Protein AF-A0A0S4V2H2-F1 (afdb_monomer)

Solvent-accessible surface area (backbone atoms only — not comparable to full-atom values): 10156 Å² total; per-residue (Å²): 127,68,64,64,58,54,50,49,52,51,50,52,51,48,52,56,52,61,74,62,71,53,55,73,67,58,49,50,53,50,52,52,52,56,45,54,56,50,49,55,52,52,53,53,51,37,24,62,40,24,69,43,86,72,55,70,68,58,54,51,51,52,51,49,54,51,47,53,35,53,77,68,68,40,61,62,66,52,51,53,53,59,70,44,43,65,61,50,50,53,51,20,38,54,46,16,55,50,51,51,52,51,52,50,50,52,52,54,50,52,54,51,49,55,50,50,49,54,44,49,52,50,46,45,52,56,39,66,72,62,66,25,70,36,59,65,56,28,20,61,73,44,30,69,63,46,32,52,50,36,25,73,71,67,74,43,85,54,55,69,82,55,33,32,58,52,43,32,50,46,35,60,76,71,63,67,76,58,37,79,72,80,78,86,125

Radius of gyration: 33.38 Å; Cα contacts (8 Å, |Δi|>4): 129; chains: 1; bounding box: 83×27×84 Å

Foldseek 3Di:
DVPVVVVVVVVVVVVVVVVVVDDPVRVLVVVLVVLLVVLVVLVVLLCVLLVHDDDPVNSVVVNVVVSVCSVVVNCVVVVVVVVCSVVSSVVSNVNNVVVVVVVVVVVVVVLLVVLVVVLLVVLLVQLVVPQAQDLLRSQLVCQVVSQVSCCVSVVDGDDSVRSSVVNSVSCVVVVPDHHHDPPDD

Organism: Ralstonia solanacearum (NCBI:txid305)

Secondary structure (DSSP, 8-state):
--HHHHHHHHHHHHHHHHHTT--HHHHHHHHHHHHHHHHHHHHHHHHHHHTSPPPHHHHHHHHHHHHHHHHTT-HHHHHHHHHTHHHHHHHHHHHHHHHHHHHHHHHHHHHHHHHHHHHHHHHHHHHHHTT-SSHHHHHHHHHHHHHHHHHHHHSS---HHHHHHHHHHHHHHTTPPPPPPPP--

pLDDT: mean 75.87, std 13.16, range [43.16, 95.0]

Mean predicted aligned error: 14.77 Å

Structure (mmCIF, N/CA/C/O backbone):
data_AF-A0A0S4V2H2-F1
#
_entry.id   AF-A0A0S4V2H2-F1
#
loop_
_atom_site.group_PDB
_atom_site.id
_atom_site.type_symbol
_atom_site.label_atom_id
_atom_site.label_alt_id
_atom_site.label_comp_id
_atom_site.label_asym_id
_atom_site.label_entity_id
_atom_site.label_seq_id
_atom_site.pdbx_PDB_ins_code
_atom_site.Cartn_x
_atom_site.Cartn_y
_atom_site.Cartn_z
_atom_site.occupancy
_atom_site.B_iso_or_equiv
_atom_site.auth_seq_id
_atom_site.auth_comp_id
_atom_site.auth_asym_id
_atom_site.auth_atom_id
_atom_site.pdbx_PDB_model_num
ATOM 1 N N . MET A 1 1 ? 32.869 17.693 -20.245 1.00 43.16 1 MET A N 1
ATOM 2 C CA . MET A 1 1 ? 33.863 16.646 -19.929 1.00 43.16 1 MET A CA 1
ATOM 3 C C . MET A 1 1 ? 33.350 15.223 -20.179 1.00 43.16 1 MET A C 1
ATOM 5 O O . MET A 1 1 ? 34.172 14.330 -20.173 1.00 43.16 1 MET A O 1
ATOM 9 N N . GLU A 1 2 ? 32.053 14.993 -20.445 1.00 44.19 2 GLU A N 1
ATOM 10 C CA . GLU A 1 2 ? 31.512 13.648 -20.761 1.00 44.19 2 GLU A CA 1
ATOM 11 C C . GLU A 1 2 ? 31.641 13.240 -22.247 1.00 44.19 2 GLU A C 1
ATOM 13 O O . GLU A 1 2 ? 31.610 12.053 -22.555 1.00 44.19 2 GLU A O 1
ATOM 18 N N . SER A 1 3 ? 31.810 14.197 -23.173 1.00 50.16 3 SER A N 1
ATOM 19 C CA . SER A 1 3 ? 31.924 13.916 -24.621 1.00 50.16 3 SER A CA 1
ATOM 20 C C . SER A 1 3 ? 33.167 13.086 -24.960 1.00 50.16 3 SER A C 1
ATOM 22 O O . SER A 1 3 ? 33.069 12.108 -25.694 1.00 50.16 3 SER A O 1
ATOM 24 N N . ASP A 1 4 ? 34.315 13.419 -24.360 1.00 57.59 4 ASP A N 1
ATOM 25 C CA . ASP A 1 4 ? 35.607 12.807 -24.699 1.00 57.59 4 ASP A CA 1
ATOM 26 C C . ASP A 1 4 ? 35.697 11.325 -24.308 1.00 57.59 4 ASP A C 1
ATOM 28 O O . ASP A 1 4 ? 36.353 10.540 -24.991 1.00 57.59 4 ASP A O 1
ATOM 32 N N . GLU 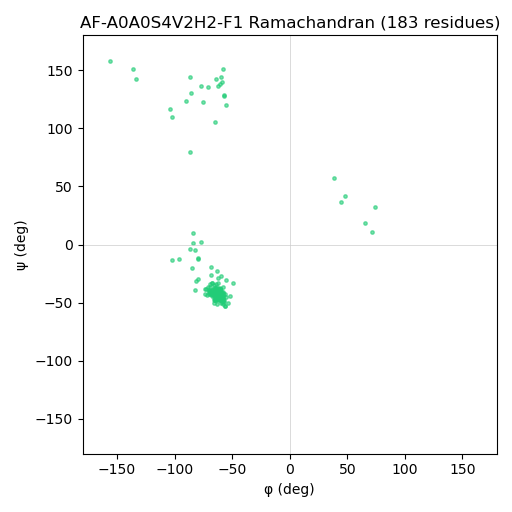A 1 5 ? 35.050 10.908 -23.217 1.00 53.22 5 GLU A N 1
ATOM 33 C CA . GLU A 1 5 ? 35.057 9.500 -22.794 1.00 53.22 5 GLU A CA 1
ATOM 34 C C . GLU A 1 5 ? 34.178 8.635 -23.696 1.00 53.22 5 GLU A C 1
ATOM 36 O O . GLU A 1 5 ? 34.546 7.512 -24.047 1.00 53.22 5 GLU A O 1
ATOM 41 N N . LEU A 1 6 ? 33.038 9.181 -24.116 1.00 48.41 6 LEU A N 1
ATOM 42 C CA . LEU A 1 6 ? 32.108 8.530 -25.030 1.00 48.41 6 LEU A CA 1
ATOM 43 C C . LEU A 1 6 ? 32.723 8.387 -26.427 1.00 48.41 6 LEU A C 1
ATOM 45 O O . LEU A 1 6 ? 32.593 7.334 -27.055 1.00 48.41 6 LEU A O 1
ATOM 49 N N . ASP A 1 7 ? 33.451 9.406 -26.879 1.00 55.69 7 ASP A N 1
ATOM 50 C CA . ASP A 1 7 ? 34.164 9.380 -28.153 1.00 55.69 7 ASP A CA 1
ATOM 51 C C . ASP A 1 7 ? 35.369 8.424 -28.118 1.00 55.69 7 ASP A C 1
ATOM 53 O O . ASP A 1 7 ? 35.524 7.611 -29.031 1.00 55.69 7 ASP A O 1
ATOM 57 N N . ARG A 1 8 ? 36.128 8.366 -27.013 1.00 61.34 8 ARG A N 1
ATOM 58 C CA . ARG A 1 8 ? 37.176 7.342 -26.816 1.00 61.34 8 ARG A CA 1
ATOM 59 C C . ARG A 1 8 ? 36.625 5.919 -26.803 1.00 61.34 8 ARG A C 1
ATOM 61 O O . ARG A 1 8 ? 37.241 5.009 -27.360 1.00 61.34 8 ARG A O 1
ATOM 68 N N . LEU A 1 9 ? 35.470 5.701 -26.173 1.00 53.16 9 LEU A N 1
ATOM 69 C CA . LEU A 1 9 ? 34.822 4.391 -26.154 1.00 53.16 9 LEU A CA 1
ATOM 70 C C . LEU A 1 9 ? 34.378 3.982 -27.568 1.00 53.16 9 LEU A C 1
ATOM 72 O O . LEU A 1 9 ? 34.586 2.836 -27.968 1.00 53.16 9 LEU A O 1
ATOM 76 N N . ARG A 1 10 ? 33.825 4.925 -28.345 1.00 56.50 10 ARG A N 1
ATOM 77 C CA . ARG A 1 10 ? 33.450 4.722 -29.756 1.00 56.50 10 ARG A CA 1
ATOM 78 C C . ARG A 1 10 ? 34.654 4.363 -30.623 1.00 56.50 10 ARG A C 1
ATOM 80 O O . ARG A 1 10 ? 34.564 3.428 -31.417 1.00 56.50 10 ARG A O 1
ATOM 87 N N . GLU A 1 11 ? 35.768 5.073 -30.470 1.00 62.47 11 GLU A N 1
ATOM 88 C CA . GLU A 1 11 ? 37.008 4.811 -31.210 1.00 62.47 11 GLU A CA 1
ATOM 89 C C . GLU A 1 11 ? 37.627 3.460 -30.843 1.00 62.47 11 GLU A C 1
ATOM 91 O O . GLU A 1 11 ? 38.016 2.695 -31.726 1.00 62.47 11 GLU A O 1
ATOM 96 N N . SER A 1 12 ? 37.650 3.117 -29.553 1.00 57.50 12 SER A N 1
ATOM 97 C CA . SER A 1 12 ? 38.120 1.815 -29.069 1.00 57.50 12 SER A CA 1
ATOM 98 C C . SER A 1 12 ? 37.262 0.667 -29.608 1.00 57.50 12 SER A C 1
ATOM 100 O O . SER A 1 12 ? 37.786 -0.345 -30.084 1.00 57.50 12 SER A O 1
ATOM 102 N N . PHE A 1 13 ? 35.937 0.844 -29.612 1.00 57.03 13 PHE A N 1
ATOM 103 C CA . PHE A 1 13 ? 35.009 -0.141 -30.154 1.00 57.03 13 PHE A CA 1
ATOM 104 C C . PHE A 1 13 ? 35.205 -0.323 -31.664 1.00 57.03 13 PHE A C 1
ATOM 106 O O . PHE A 1 13 ? 35.351 -1.455 -32.116 1.00 57.03 13 PHE A O 1
ATOM 113 N N . ARG A 1 14 ? 35.322 0.770 -32.433 1.00 59.50 14 ARG A N 1
ATOM 114 C CA . ARG A 1 14 ? 35.673 0.719 -33.865 1.00 59.50 14 ARG A CA 1
ATOM 115 C C . ARG A 1 14 ? 37.000 0.003 -34.110 1.00 59.50 14 ARG A C 1
ATOM 117 O O . ARG A 1 14 ? 37.031 -0.946 -34.880 1.00 59.50 14 ARG A O 1
ATOM 124 N N . SER A 1 15 ? 38.059 0.364 -33.385 1.00 62.47 15 SER A N 1
ATOM 125 C CA . SER A 1 15 ? 39.377 -0.269 -33.529 1.00 62.47 15 SER A CA 1
ATOM 126 C C . SER A 1 15 ? 39.347 -1.774 -33.232 1.00 62.47 15 SER A C 1
ATOM 128 O O . SER A 1 15 ? 40.019 -2.562 -33.897 1.00 62.47 15 SER A O 1
ATOM 130 N N . MET A 1 16 ? 38.554 -2.201 -32.247 1.00 59.47 16 MET A N 1
ATOM 131 C CA . MET A 1 16 ? 38.352 -3.617 -31.935 1.00 59.47 16 MET A CA 1
ATOM 132 C C . MET A 1 16 ? 37.591 -4.358 -33.045 1.00 59.47 16 MET A C 1
ATOM 134 O O . MET A 1 16 ? 37.928 -5.507 -33.339 1.00 59.47 16 MET A O 1
ATOM 138 N N . LEU A 1 17 ? 36.582 -3.724 -33.647 1.00 55.84 17 LEU A N 1
ATOM 139 C CA . LEU A 1 17 ? 35.830 -4.279 -34.773 1.00 55.84 17 LEU A CA 1
ATOM 140 C C . LEU A 1 17 ? 36.706 -4.397 -36.030 1.00 55.84 17 LEU A C 1
ATOM 142 O O . LEU A 1 17 ? 36.723 -5.456 -36.658 1.00 55.84 17 LEU A O 1
ATOM 146 N N . ASP A 1 18 ? 37.505 -3.370 -36.323 1.00 59.47 18 ASP A N 1
ATOM 147 C CA . ASP A 1 18 ? 38.428 -3.335 -37.463 1.00 59.47 18 ASP A CA 1
ATOM 148 C C . ASP A 1 18 ? 39.519 -4.415 -37.348 1.00 59.47 18 ASP A C 1
ATOM 150 O O . ASP A 1 18 ? 39.818 -5.115 -38.316 1.00 59.47 18 ASP A O 1
ATOM 154 N N . LYS A 1 19 ? 40.068 -4.637 -36.141 1.00 61.53 19 LYS A N 1
ATOM 155 C CA . LYS A 1 19 ? 41.086 -5.678 -35.881 1.00 61.53 19 LYS A CA 1
ATOM 156 C C . LYS A 1 19 ? 40.596 -7.106 -36.115 1.00 61.53 19 LYS A C 1
ATOM 158 O O . LYS A 1 19 ? 41.420 -7.996 -36.309 1.00 61.53 19 LYS A O 1
ATOM 163 N N . ARG A 1 20 ? 39.285 -7.351 -36.056 1.00 58.91 20 ARG A N 1
ATOM 164 C CA . ARG A 1 20 ? 38.711 -8.691 -36.250 1.00 58.91 20 ARG A CA 1
ATOM 165 C C . ARG A 1 20 ? 38.435 -9.023 -37.718 1.00 58.91 20 ARG A C 1
ATOM 167 O O . ARG A 1 20 ? 38.035 -10.154 -37.975 1.00 58.91 20 ARG A O 1
ATOM 174 N N . ALA A 1 21 ? 38.656 -8.082 -38.649 1.00 58.59 21 ALA A N 1
ATOM 175 C CA . ALA A 1 21 ? 38.417 -8.245 -40.089 1.00 58.59 21 ALA A CA 1
ATOM 176 C C . ALA A 1 21 ? 37.071 -8.932 -40.393 1.00 58.59 21 ALA A C 1
ATOM 178 O O . ALA A 1 21 ? 36.963 -9.775 -41.284 1.00 58.59 21 ALA A O 1
ATOM 179 N N . LEU A 1 22 ? 36.048 -8.616 -39.591 1.00 57.69 22 LEU A N 1
ATOM 180 C CA . LEU A 1 22 ? 34.737 -9.222 -39.746 1.00 57.69 22 LEU A CA 1
ATOM 181 C C . LEU A 1 22 ? 34.105 -8.674 -41.029 1.00 57.69 22 LEU A C 1
ATOM 183 O O . LEU A 1 22 ? 34.151 -7.460 -41.257 1.00 57.69 22 LEU A O 1
ATOM 187 N N . PRO A 1 23 ? 33.495 -9.532 -41.865 1.00 63.16 23 PRO A N 1
ATOM 188 C CA . PRO A 1 23 ? 32.713 -9.047 -42.987 1.00 63.16 23 PRO A CA 1
ATOM 189 C C . PRO A 1 23 ? 31.595 -8.129 -42.457 1.00 63.16 23 PRO A C 1
ATOM 191 O O . PRO A 1 23 ? 31.127 -8.336 -41.333 1.00 63.16 23 PRO A O 1
ATOM 194 N N . PRO A 1 24 ? 31.135 -7.138 -43.239 1.00 63.62 24 PRO A N 1
ATOM 195 C CA . PRO A 1 24 ? 30.133 -6.163 -42.799 1.00 63.62 24 PRO A CA 1
ATOM 196 C C . PRO A 1 24 ? 28.885 -6.780 -42.149 1.00 63.62 24 PRO A C 1
ATOM 198 O O . PRO A 1 24 ? 28.351 -6.214 -41.201 1.00 63.62 24 PRO A O 1
ATOM 201 N N . GLU A 1 25 ? 28.461 -7.962 -42.599 1.00 63.75 25 GLU A N 1
ATOM 202 C CA . GLU A 1 25 ? 27.344 -8.701 -41.997 1.00 63.75 25 GLU A CA 1
ATOM 203 C C . GLU A 1 25 ? 27.671 -9.245 -40.593 1.00 63.75 25 GLU A C 1
ATOM 205 O O . GLU A 1 25 ? 26.876 -9.096 -39.671 1.00 63.75 25 GLU A O 1
ATOM 210 N N . GLY A 1 26 ? 28.889 -9.748 -40.363 1.00 61.38 26 GLY A N 1
ATOM 211 C CA . GLY A 1 26 ? 29.329 -10.198 -39.035 1.00 61.38 26 GLY A CA 1
ATOM 212 C C . GLY A 1 26 ? 29.498 -9.056 -38.023 1.00 61.38 26 GLY A C 1
ATOM 213 O O . GLY A 1 26 ? 29.363 -9.266 -36.817 1.00 61.38 26 GLY A O 1
ATOM 214 N N . LEU A 1 27 ? 29.762 -7.833 -38.497 1.00 61.97 27 LEU A N 1
ATOM 215 C CA . LEU A 1 27 ? 29.782 -6.631 -37.656 1.00 61.97 27 LEU A CA 1
ATOM 216 C C . LEU A 1 27 ? 28.374 -6.196 -37.233 1.00 61.97 27 LEU A C 1
ATOM 218 O O . LEU A 1 27 ? 28.192 -5.786 -36.084 1.00 61.97 27 LEU A O 1
ATOM 222 N N . LYS A 1 28 ? 27.384 -6.310 -38.128 1.00 62.41 28 LYS A N 1
ATOM 223 C CA . LYS A 1 28 ? 25.975 -6.024 -37.817 1.00 62.41 28 LYS A CA 1
ATOM 224 C C . LYS A 1 28 ? 25.429 -7.000 -36.776 1.00 62.41 28 LYS A C 1
ATOM 226 O O . LYS A 1 28 ? 24.891 -6.550 -35.766 1.00 62.41 28 LYS A O 1
ATOM 231 N N . ASP A 1 29 ? 25.661 -8.299 -36.959 1.00 63.12 29 ASP A N 1
ATOM 232 C CA . ASP A 1 29 ? 25.202 -9.339 -36.028 1.00 63.12 29 ASP A CA 1
ATOM 233 C C . ASP A 1 29 ? 25.808 -9.179 -34.628 1.00 63.12 29 ASP A C 1
ATOM 235 O O . ASP A 1 29 ? 25.116 -9.284 -33.607 1.00 63.12 29 ASP A O 1
ATOM 239 N N . LEU A 1 30 ? 27.108 -8.872 -34.554 1.00 65.19 30 LEU A N 1
ATOM 240 C CA . LEU A 1 30 ? 27.791 -8.638 -33.284 1.00 65.19 30 LEU A CA 1
ATOM 241 C C . LEU A 1 30 ? 27.255 -7.384 -32.577 1.00 65.19 30 LEU A C 1
ATOM 243 O O . LEU A 1 30 ? 27.021 -7.413 -31.365 1.00 65.19 30 LEU A O 1
ATOM 247 N N . ALA A 1 31 ? 27.037 -6.295 -33.320 1.00 64.50 31 ALA A N 1
ATOM 248 C CA . ALA A 1 31 ? 26.470 -5.063 -32.781 1.00 64.50 31 ALA A CA 1
ATOM 249 C C . ALA A 1 31 ? 25.034 -5.273 -32.271 1.00 64.50 31 ALA A C 1
ATOM 251 O O . ALA A 1 31 ? 24.714 -4.834 -31.165 1.00 64.50 31 ALA A O 1
ATOM 252 N N . ALA A 1 32 ? 24.198 -6.003 -33.016 1.00 64.94 32 ALA A N 1
ATOM 253 C CA . ALA A 1 32 ? 22.836 -6.346 -32.611 1.00 64.94 32 ALA A CA 1
ATOM 254 C C . ALA A 1 32 ? 22.802 -7.235 -31.357 1.00 64.94 32 ALA A C 1
ATOM 256 O O . ALA A 1 32 ? 22.026 -6.988 -30.431 1.00 64.94 32 ALA A O 1
ATOM 257 N N . THR A 1 33 ? 23.697 -8.220 -31.268 1.00 66.25 33 THR A N 1
ATOM 258 C CA . THR A 1 33 ? 23.783 -9.127 -30.111 1.00 66.25 33 THR A CA 1
ATOM 259 C C . THR A 1 33 ? 24.214 -8.397 -28.836 1.00 66.25 33 THR A C 1
ATOM 261 O O . THR A 1 33 ? 23.587 -8.538 -27.780 1.00 66.25 33 THR A O 1
ATOM 264 N N . LEU A 1 34 ? 25.265 -7.574 -28.917 1.00 66.12 34 LEU A N 1
ATOM 265 C CA . LEU A 1 34 ? 25.716 -6.755 -27.787 1.00 66.12 34 LEU A CA 1
ATOM 266 C C . LEU A 1 34 ? 24.627 -5.771 -27.354 1.00 66.12 34 LEU A C 1
ATOM 268 O O . LEU A 1 34 ? 24.403 -5.577 -26.160 1.00 66.12 34 LEU A O 1
ATOM 272 N N . PHE A 1 35 ? 23.894 -5.215 -28.317 1.00 67.62 35 PHE A N 1
ATOM 273 C CA . PHE A 1 35 ? 22.791 -4.311 -28.053 1.00 67.62 35 PHE A CA 1
ATOM 274 C C . PHE A 1 35 ? 21.646 -4.973 -27.278 1.00 67.62 35 PHE A C 1
ATOM 276 O O . PHE A 1 35 ? 21.229 -4.450 -26.244 1.00 67.62 35 PHE A O 1
ATOM 283 N N . LEU A 1 36 ? 21.162 -6.132 -27.731 1.00 67.00 36 LEU A N 1
ATOM 284 C CA . LEU A 1 36 ? 20.097 -6.875 -27.048 1.00 67.00 36 LEU A CA 1
ATOM 285 C C . LEU A 1 36 ? 20.492 -7.229 -25.606 1.00 67.00 36 LEU A C 1
ATOM 287 O O . LEU A 1 36 ? 19.678 -7.139 -24.684 1.00 67.00 36 LEU A O 1
ATOM 291 N N . THR A 1 37 ? 21.769 -7.548 -25.397 1.00 66.56 37 THR A N 1
ATOM 292 C CA . THR A 1 37 ? 22.324 -7.847 -24.071 1.00 66.56 37 THR A CA 1
ATOM 293 C C . THR A 1 37 ? 22.354 -6.602 -23.169 1.00 66.56 37 THR A C 1
ATOM 295 O O . THR A 1 37 ? 21.947 -6.653 -22.001 1.00 66.56 37 THR A O 1
ATOM 298 N N . CYS A 1 38 ? 22.760 -5.448 -23.708 1.00 69.56 38 CYS A N 1
ATOM 299 C CA . CYS A 1 38 ? 22.713 -4.168 -22.996 1.00 69.56 38 CYS A CA 1
ATOM 300 C C . CYS A 1 38 ? 21.270 -3.729 -22.698 1.00 69.56 38 CYS A C 1
ATOM 302 O O . CYS A 1 38 ? 20.994 -3.250 -21.598 1.00 69.56 38 CYS A O 1
ATOM 304 N N . TYR A 1 39 ? 20.335 -3.941 -23.629 1.00 71.50 39 TYR A N 1
ATOM 305 C CA . TYR A 1 39 ? 18.917 -3.625 -23.457 1.00 71.50 39 TYR A CA 1
ATOM 306 C C . TYR A 1 39 ? 18.297 -4.395 -22.287 1.00 71.50 39 TYR A C 1
ATOM 308 O O . TYR A 1 39 ? 17.658 -3.790 -21.425 1.00 71.50 39 TYR A O 1
ATOM 316 N N . ALA A 1 40 ? 18.529 -5.709 -22.214 1.00 69.44 40 ALA A N 1
ATOM 317 C CA . ALA A 1 40 ? 18.038 -6.536 -21.114 1.00 69.44 40 ALA A CA 1
ATOM 318 C C . ALA A 1 40 ? 18.547 -6.031 -19.751 1.00 69.44 40 ALA A C 1
ATOM 320 O O . ALA A 1 40 ? 17.785 -5.936 -18.786 1.00 69.44 40 ALA A O 1
ATOM 321 N N . THR A 1 41 ? 19.820 -5.629 -19.695 1.00 72.69 41 THR A N 1
ATOM 322 C CA . THR A 1 41 ? 20.435 -5.050 -18.492 1.00 72.69 41 THR A CA 1
ATOM 323 C C . THR A 1 41 ? 19.790 -3.714 -18.112 1.00 72.69 41 THR A C 1
ATOM 325 O O . THR A 1 41 ? 19.384 -3.524 -16.965 1.00 72.69 41 THR A O 1
ATOM 328 N N . ILE A 1 42 ? 19.622 -2.806 -19.078 1.00 76.75 42 ILE A N 1
ATOM 329 C CA . ILE A 1 42 ? 18.974 -1.500 -18.882 1.00 76.75 42 ILE A CA 1
ATOM 330 C C . ILE A 1 42 ? 17.546 -1.674 -18.363 1.00 76.75 42 ILE A C 1
ATOM 332 O O . ILE A 1 42 ? 17.150 -1.019 -17.399 1.00 76.75 42 ILE A O 1
ATOM 336 N N . ALA A 1 43 ? 16.780 -2.582 -18.964 1.00 72.56 43 ALA A N 1
ATOM 337 C CA . ALA A 1 43 ? 15.408 -2.829 -18.561 1.00 72.56 43 ALA A CA 1
ATOM 338 C C . ALA A 1 43 ? 15.320 -3.379 -17.129 1.00 72.56 43 ALA A C 1
ATOM 340 O O . ALA A 1 43 ? 14.467 -2.949 -16.352 1.00 72.56 43 ALA A O 1
ATOM 341 N N . LYS A 1 44 ? 16.255 -4.249 -16.725 1.00 74.12 44 LYS A N 1
ATOM 342 C CA . LYS A 1 44 ? 16.346 -4.732 -15.340 1.00 74.12 44 LYS A CA 1
ATOM 343 C C . LYS A 1 44 ? 16.662 -3.610 -14.345 1.00 74.12 44 LYS A C 1
ATOM 345 O O . LYS A 1 44 ? 16.125 -3.584 -13.231 1.00 74.12 44 LYS A O 1
ATOM 350 N N . CYS A 1 45 ? 17.507 -2.658 -14.737 1.00 70.38 45 CYS A N 1
ATOM 351 C CA . CYS A 1 45 ? 17.753 -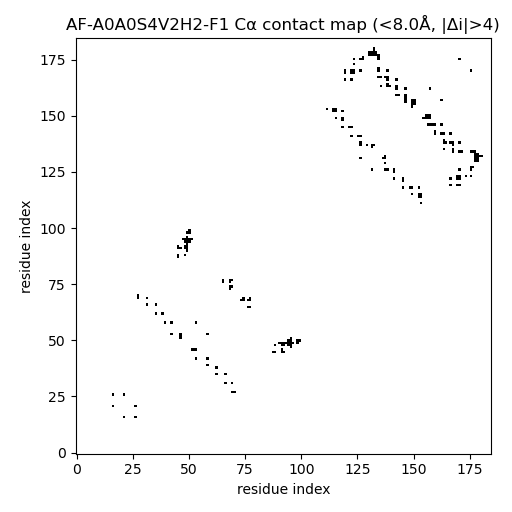1.458 -13.944 1.00 70.38 45 CYS A CA 1
ATOM 352 C C . CYS A 1 45 ? 16.479 -0.609 -13.812 1.00 70.38 45 CYS A C 1
ATOM 354 O O . CYS A 1 45 ? 16.164 -0.165 -12.709 1.00 70.38 45 CYS A O 1
ATOM 356 N N . GLU A 1 46 ? 15.710 -0.427 -14.888 1.00 76.62 46 GLU A N 1
ATOM 357 C CA . GLU A 1 46 ? 14.435 0.302 -14.840 1.00 76.62 46 GLU A CA 1
ATOM 358 C C . GLU A 1 46 ? 13.397 -0.375 -13.939 1.00 76.62 46 GLU A C 1
ATOM 360 O O . GLU A 1 46 ? 12.760 0.320 -13.151 1.00 76.62 46 GLU A O 1
ATOM 365 N N . GLU A 1 47 ? 13.257 -1.704 -13.990 1.00 76.00 47 GLU A N 1
ATOM 366 C CA . GLU A 1 47 ? 12.395 -2.471 -13.072 1.00 76.00 47 GLU A CA 1
ATOM 367 C C . GLU A 1 47 ? 12.717 -2.174 -11.611 1.00 76.00 47 GLU A C 1
ATOM 369 O O . GLU A 1 47 ? 11.841 -1.852 -10.803 1.00 76.00 47 GLU A O 1
ATOM 374 N N . THR A 1 48 ? 14.007 -2.259 -11.291 1.00 72.19 48 THR A N 1
ATOM 375 C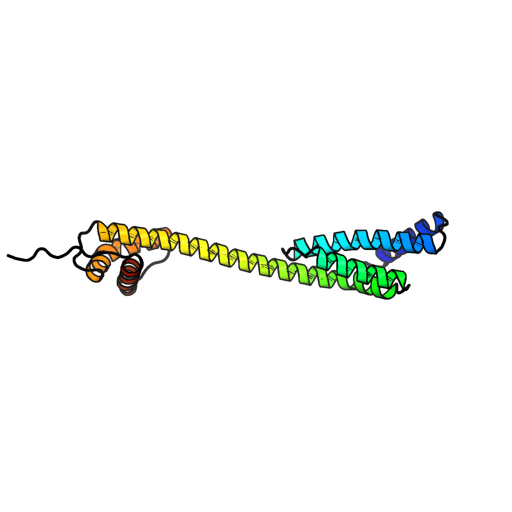 CA . THR A 1 48 ? 14.516 -2.074 -9.934 1.00 72.19 48 THR A CA 1
ATOM 376 C C . THR A 1 48 ? 14.267 -0.643 -9.464 1.00 72.19 48 THR A C 1
ATOM 378 O O . THR A 1 48 ? 13.767 -0.428 -8.362 1.00 72.19 48 THR A O 1
ATOM 381 N N . LEU A 1 49 ? 14.553 0.348 -10.315 1.00 70.19 49 LEU A N 1
ATOM 382 C CA . LEU A 1 49 ? 14.364 1.762 -9.991 1.00 70.19 49 LEU A CA 1
ATOM 383 C C . LEU A 1 49 ? 12.889 2.150 -9.883 1.00 70.19 49 LEU A C 1
ATOM 385 O O . LEU A 1 49 ? 12.547 2.963 -9.028 1.00 70.19 49 LEU A O 1
ATOM 389 N N . ALA A 1 50 ? 12.025 1.568 -10.715 1.00 74.06 50 ALA A N 1
ATOM 390 C CA . ALA A 1 50 ? 10.585 1.796 -10.687 1.00 74.06 50 ALA A CA 1
ATOM 391 C C . ALA A 1 50 ? 9.850 0.953 -9.640 1.00 74.06 50 ALA A C 1
ATOM 393 O O . ALA A 1 50 ? 8.648 1.147 -9.455 1.00 74.06 50 ALA A O 1
ATOM 394 N N . ASN A 1 51 ? 10.550 0.047 -8.947 1.00 78.69 51 ASN A N 1
ATOM 395 C CA . ASN A 1 51 ? 9.965 -0.914 -8.014 1.00 78.69 51 ASN A CA 1
ATOM 396 C C . ASN A 1 51 ? 8.747 -1.635 -8.631 1.00 78.69 51 ASN A C 1
ATOM 398 O O . ASN A 1 51 ? 7.701 -1.785 -7.994 1.00 78.69 51 ASN A O 1
ATOM 402 N N . ARG A 1 52 ? 8.872 -2.022 -9.909 1.00 75.31 52 ARG A N 1
ATOM 403 C CA . ARG A 1 52 ? 7.835 -2.705 -10.696 1.00 75.31 52 ARG A CA 1
ATOM 404 C C . ARG A 1 52 ? 8.455 -3.849 -11.489 1.00 75.31 52 ARG A C 1
ATOM 406 O O . ARG A 1 52 ? 9.609 -3.762 -11.891 1.00 75.31 52 ARG A O 1
ATOM 413 N N . GLN A 1 53 ? 7.672 -4.883 -11.764 1.00 74.56 53 GLN A N 1
ATOM 414 C CA . GLN A 1 53 ? 8.057 -5.902 -12.741 1.00 74.56 53 GLN A CA 1
ATOM 415 C C . GLN A 1 53 ? 7.649 -5.429 -14.138 1.00 74.56 53 GLN A C 1
ATOM 417 O O . GLN A 1 53 ? 6.511 -4.991 -14.327 1.00 74.56 53 GLN A O 1
ATOM 422 N N . ILE A 1 54 ? 8.568 -5.494 -15.099 1.00 70.25 54 ILE A N 1
ATOM 423 C CA . ILE A 1 54 ? 8.258 -5.331 -16.516 1.00 70.25 54 ILE A CA 1
ATOM 424 C C . ILE A 1 54 ? 7.942 -6.738 -17.046 1.00 70.25 54 ILE A C 1
ATOM 426 O O . ILE A 1 54 ? 8.747 -7.659 -16.891 1.00 70.25 54 ILE A O 1
ATOM 430 N N . PRO A 1 55 ? 6.764 -6.962 -17.646 1.00 73.50 55 PRO A N 1
ATOM 431 C CA . PRO A 1 55 ? 6.423 -8.267 -18.192 1.00 73.50 55 PRO A CA 1
ATOM 432 C C . PRO A 1 55 ? 7.432 -8.715 -19.256 1.00 73.50 55 PRO A C 1
ATOM 434 O O . PRO A 1 55 ? 7.815 -7.937 -20.129 1.00 73.50 55 PRO A O 1
ATOM 437 N N . ALA A 1 56 ? 7.790 -10.002 -19.255 1.00 68.19 56 ALA A N 1
ATOM 438 C CA . ALA A 1 56 ? 8.694 -10.575 -20.259 1.00 68.19 56 ALA A CA 1
ATOM 439 C C . ALA A 1 56 ? 8.202 -10.350 -21.704 1.00 68.19 56 ALA A C 1
ATOM 441 O O . ALA A 1 56 ? 9.009 -10.173 -22.613 1.00 68.19 56 ALA A O 1
ATOM 442 N N . ALA A 1 57 ? 6.881 -10.289 -21.906 1.00 69.81 57 ALA A N 1
ATOM 443 C CA . ALA A 1 57 ? 6.271 -9.967 -23.194 1.00 69.81 57 ALA A CA 1
ATOM 444 C C . ALA A 1 57 ? 6.577 -8.530 -23.662 1.00 69.81 57 ALA A C 1
ATOM 446 O O . ALA A 1 57 ? 6.837 -8.321 -24.843 1.00 69.81 57 ALA A O 1
ATOM 447 N N . GLU A 1 58 ? 6.596 -7.551 -22.750 1.00 70.38 58 GLU A N 1
ATOM 448 C CA . GLU A 1 58 ? 6.935 -6.154 -23.063 1.00 70.38 58 GLU A CA 1
ATOM 449 C C . GLU A 1 58 ? 8.419 -6.028 -23.442 1.00 70.38 58 GLU A C 1
ATOM 451 O O . GLU A 1 58 ? 8.754 -5.371 -24.429 1.00 70.38 58 GLU A O 1
ATOM 456 N N . LEU A 1 59 ? 9.300 -6.726 -22.714 1.00 66.06 59 LEU A N 1
ATOM 457 C CA . LEU A 1 59 ? 10.731 -6.797 -23.033 1.00 66.06 59 LEU A CA 1
ATOM 458 C C . LEU A 1 59 ? 10.982 -7.443 -24.396 1.00 66.06 59 LEU A C 1
ATOM 460 O O . LEU A 1 59 ? 11.774 -6.926 -25.181 1.00 66.06 59 LEU A O 1
ATOM 464 N N . GLY A 1 60 ? 10.299 -8.553 -24.684 1.00 65.94 60 GLY A N 1
ATOM 465 C CA . GLY A 1 60 ? 10.421 -9.261 -25.956 1.00 65.94 60 GLY A CA 1
ATOM 466 C C . GLY A 1 60 ? 9.973 -8.411 -27.144 1.00 65.94 60 GLY A C 1
ATOM 467 O O . GLY A 1 60 ? 10.654 -8.381 -28.165 1.00 65.94 60 GLY A O 1
ATOM 468 N N . LEU A 1 61 ? 8.873 -7.670 -26.997 1.00 74.56 61 LEU A N 1
ATOM 469 C CA . LEU A 1 61 ? 8.337 -6.817 -28.058 1.00 74.56 61 LEU A CA 1
ATOM 470 C C . LEU A 1 61 ? 9.285 -5.647 -28.362 1.00 74.56 61 LEU A C 1
ATOM 472 O O . LEU A 1 61 ? 9.634 -5.416 -29.516 1.00 74.56 61 LEU A O 1
ATOM 476 N N . ARG A 1 62 ? 9.804 -4.984 -27.323 1.00 69.44 62 ARG A N 1
ATOM 477 C CA . ARG A 1 62 ? 10.807 -3.915 -27.462 1.00 69.44 62 ARG A CA 1
ATOM 478 C C . ARG A 1 62 ? 12.120 -4.415 -28.063 1.00 69.44 62 ARG A C 1
ATOM 480 O O . ARG A 1 62 ? 12.694 -3.750 -28.921 1.00 69.44 62 ARG A O 1
ATOM 487 N N . ALA A 1 63 ? 12.594 -5.584 -27.633 1.00 70.00 63 ALA A N 1
ATOM 488 C CA . ALA A 1 63 ? 13.783 -6.217 -28.196 1.00 70.00 63 ALA A CA 1
ATOM 489 C C . ALA A 1 63 ? 13.602 -6.518 -29.694 1.00 70.00 63 ALA A C 1
ATOM 491 O O . ALA A 1 63 ? 14.508 -6.256 -30.483 1.00 70.00 63 ALA A O 1
ATOM 492 N N . GLN A 1 64 ? 12.420 -6.992 -30.103 1.00 72.56 64 GLN A N 1
ATOM 493 C CA . GLN A 1 64 ? 12.085 -7.217 -31.512 1.00 72.56 64 GLN A CA 1
ATOM 494 C C . GLN A 1 64 ? 12.006 -5.918 -32.322 1.00 72.56 64 GLN A C 1
ATOM 496 O O . GLN A 1 64 ? 12.510 -5.878 -33.440 1.00 72.56 64 GLN A O 1
ATOM 501 N N . GLU A 1 65 ? 11.398 -4.858 -31.786 1.00 72.25 65 GLU A N 1
ATOM 502 C CA . GLU A 1 65 ? 11.346 -3.543 -32.443 1.00 72.25 65 GLU A CA 1
ATOM 503 C C . GLU A 1 65 ? 12.748 -2.984 -32.697 1.00 72.25 65 GLU A C 1
ATOM 505 O O . GLU A 1 65 ? 13.052 -2.516 -33.795 1.00 72.25 65 GLU A O 1
ATOM 510 N N . LEU A 1 66 ? 13.621 -3.081 -31.696 1.00 66.94 66 LEU A N 1
ATOM 511 C CA . LEU A 1 66 ? 14.993 -2.607 -31.804 1.00 66.94 66 LEU A CA 1
ATOM 512 C C . LEU A 1 66 ? 15.825 -3.474 -32.755 1.00 66.94 66 LEU A C 1
ATOM 514 O O . LEU A 1 66 ? 16.564 -2.924 -33.566 1.00 66.94 66 LEU A O 1
ATOM 518 N N . SER A 1 67 ? 15.656 -4.802 -32.717 1.00 68.62 67 SER A N 1
ATOM 519 C CA . SER A 1 67 ? 16.283 -5.714 -33.684 1.00 68.62 67 SER A CA 1
ATOM 520 C C . SER A 1 67 ? 15.874 -5.355 -35.111 1.00 68.62 67 SER A C 1
ATOM 522 O O . SER A 1 67 ? 16.736 -5.137 -35.949 1.00 68.62 67 SER A O 1
ATOM 524 N N . ARG A 1 68 ? 14.574 -5.155 -35.371 1.00 71.56 68 ARG A N 1
ATOM 525 C CA . ARG A 1 68 ? 14.074 -4.758 -36.698 1.00 71.56 68 ARG A CA 1
ATOM 526 C C . ARG A 1 68 ? 14.647 -3.424 -37.173 1.00 71.56 68 ARG A C 1
ATOM 528 O O . ARG A 1 68 ? 14.923 -3.271 -38.359 1.00 71.56 68 ARG A O 1
ATOM 535 N N . SER A 1 69 ? 14.819 -2.455 -36.272 1.00 65.75 69 SER A N 1
ATOM 536 C CA . SER A 1 69 ? 15.443 -1.169 -36.611 1.00 65.75 69 SER A CA 1
ATOM 537 C C . SER A 1 69 ? 16.919 -1.330 -36.991 1.00 65.75 69 SER A C 1
ATOM 539 O O . SER A 1 69 ? 17.394 -0.640 -37.893 1.00 65.75 69 SER A O 1
ATOM 541 N N . LEU A 1 70 ? 17.638 -2.235 -36.319 1.00 64.38 70 LEU A N 1
ATOM 542 C CA . LEU A 1 70 ? 19.038 -2.549 -36.613 1.00 64.38 70 LEU A CA 1
ATOM 543 C C . LEU A 1 70 ? 19.181 -3.328 -37.926 1.00 64.38 70 LEU A C 1
ATOM 545 O O . LEU A 1 70 ? 20.021 -2.965 -38.748 1.00 64.38 70 LEU A O 1
ATOM 549 N N . ASP A 1 71 ? 18.312 -4.312 -38.162 1.00 65.06 71 ASP A N 1
ATOM 550 C CA . ASP A 1 71 ? 18.267 -5.102 -39.399 1.00 65.06 71 ASP A CA 1
ATOM 551 C C . ASP A 1 71 ? 17.961 -4.216 -40.621 1.00 65.06 71 ASP A C 1
ATOM 553 O O . ASP A 1 71 ? 18.490 -4.430 -41.711 1.00 65.06 71 ASP A O 1
ATOM 557 N N . ALA A 1 72 ? 17.165 -3.157 -40.433 1.00 67.31 72 ALA A N 1
ATOM 558 C CA . ALA A 1 72 ? 16.876 -2.146 -41.451 1.00 67.31 72 ALA A CA 1
ATOM 559 C C . ALA A 1 72 ? 18.018 -1.129 -41.677 1.00 67.31 72 ALA A C 1
ATOM 561 O O . ALA A 1 72 ? 17.860 -0.191 -42.458 1.00 67.31 72 ALA A O 1
ATOM 562 N N . GLY A 1 73 ? 19.155 -1.265 -40.982 1.00 58.75 73 GLY A N 1
ATOM 563 C CA . GLY A 1 73 ? 20.291 -0.342 -41.077 1.00 58.75 73 GLY A CA 1
ATOM 564 C C . GLY A 1 73 ? 20.046 1.030 -40.439 1.00 58.75 73 GLY A C 1
ATOM 565 O O . GLY A 1 73 ? 20.850 1.947 -40.614 1.00 58.75 73 GLY A O 1
ATOM 566 N N . ASN A 1 74 ? 18.956 1.195 -39.683 1.00 62.97 74 ASN A N 1
ATOM 567 C CA . ASN A 1 74 ? 18.614 2.453 -39.034 1.00 62.97 74 ASN A CA 1
ATOM 568 C C . ASN A 1 74 ? 19.303 2.565 -37.666 1.00 62.97 74 ASN A C 1
ATOM 570 O O . ASN A 1 74 ? 18.708 2.349 -36.608 1.00 62.97 74 ASN A O 1
ATOM 574 N N . VAL A 1 75 ? 20.586 2.929 -37.708 1.00 56.66 75 VAL A N 1
ATOM 575 C CA . VAL A 1 75 ? 21.436 3.166 -36.527 1.00 56.66 75 VAL A CA 1
ATOM 576 C C . VAL A 1 75 ? 20.998 4.418 -35.744 1.00 56.66 75 VAL A C 1
ATOM 578 O O . VAL A 1 75 ? 21.307 4.544 -34.561 1.00 56.66 75 VAL A O 1
ATOM 581 N N . LEU A 1 76 ? 20.240 5.335 -36.358 1.00 54.91 76 LEU A N 1
ATOM 582 C CA . LEU A 1 76 ? 19.762 6.554 -35.691 1.00 54.91 76 LEU A CA 1
ATOM 583 C C . LEU A 1 76 ? 18.738 6.241 -34.593 1.00 54.91 76 LEU A C 1
ATOM 585 O O . LEU A 1 76 ? 18.875 6.753 -33.486 1.00 54.91 76 LEU A O 1
ATOM 589 N N . GLY A 1 77 ? 17.814 5.302 -34.832 1.00 59.53 77 GLY A N 1
ATOM 590 C CA . GLY A 1 77 ? 16.862 4.855 -33.802 1.00 59.53 77 GLY A CA 1
ATOM 591 C C . GLY A 1 77 ? 17.542 4.259 -32.559 1.00 59.53 77 GLY A C 1
ATOM 592 O O . GLY A 1 77 ? 17.023 4.352 -31.446 1.00 59.53 77 GLY A O 1
ATOM 593 N N . TYR A 1 78 ? 18.746 3.704 -32.724 1.00 63.28 78 TYR A N 1
ATOM 594 C CA . TYR A 1 78 ? 19.581 3.222 -31.624 1.00 63.28 78 TYR A CA 1
ATOM 595 C C . TYR A 1 78 ? 20.225 4.364 -30.824 1.00 63.28 78 TYR A C 1
ATOM 597 O O . TYR A 1 78 ? 20.252 4.326 -29.592 1.00 63.28 78 TYR A O 1
ATOM 605 N N . ILE A 1 79 ? 20.725 5.393 -31.508 1.00 63.19 79 ILE A N 1
ATOM 606 C CA . ILE A 1 79 ? 21.309 6.569 -30.855 1.00 63.19 79 ILE A CA 1
ATOM 607 C C . ILE A 1 79 ? 20.235 7.308 -30.052 1.00 63.19 79 ILE A C 1
ATOM 609 O O . ILE A 1 79 ? 20.485 7.661 -28.901 1.00 63.19 79 ILE A O 1
ATOM 613 N N . ASP A 1 80 ? 19.028 7.446 -30.602 1.00 65.88 80 ASP A N 1
ATOM 614 C CA . ASP A 1 80 ? 17.893 8.062 -29.912 1.00 65.88 80 ASP A CA 1
ATOM 615 C C . ASP A 1 80 ? 17.481 7.264 -28.667 1.00 65.88 80 ASP A C 1
ATOM 617 O O . ASP A 1 80 ? 17.227 7.835 -27.602 1.00 65.88 80 ASP A O 1
ATOM 621 N N . PHE A 1 81 ? 17.482 5.929 -28.761 1.00 70.00 81 PHE A N 1
ATOM 622 C CA . PHE A 1 81 ? 17.226 5.054 -27.618 1.00 70.00 81 PHE A CA 1
ATOM 623 C C . PHE A 1 81 ? 18.237 5.278 -26.485 1.00 70.00 81 PHE A C 1
ATOM 625 O O . PHE A 1 81 ? 17.838 5.406 -25.324 1.00 70.00 81 PHE A O 1
ATOM 632 N N . LEU A 1 82 ? 19.533 5.332 -26.811 1.00 69.31 82 LEU A N 1
ATOM 633 C CA . LEU A 1 82 ? 20.591 5.575 -25.829 1.00 69.31 82 LEU A CA 1
ATOM 634 C C . LEU A 1 82 ? 20.523 6.990 -25.247 1.00 69.31 82 LEU A C 1
ATOM 636 O O . LEU A 1 82 ? 20.661 7.160 -24.036 1.00 69.31 82 LEU A O 1
ATOM 640 N N . ALA A 1 83 ? 20.264 7.992 -26.088 1.00 68.81 83 ALA A N 1
ATOM 641 C CA . ALA A 1 83 ? 20.123 9.384 -25.674 1.00 68.81 83 ALA A CA 1
ATOM 642 C C . ALA A 1 83 ? 18.935 9.589 -24.717 1.00 68.81 83 ALA A C 1
ATOM 644 O O . ALA A 1 83 ? 18.988 10.451 -23.842 1.00 68.81 83 ALA A O 1
ATOM 645 N N . ALA A 1 84 ? 17.887 8.767 -24.828 1.00 74.38 84 ALA A N 1
ATOM 646 C CA . ALA A 1 84 ? 16.724 8.809 -23.945 1.00 74.38 84 ALA A CA 1
ATOM 647 C C . ALA A 1 84 ? 16.937 8.125 -22.577 1.00 74.38 84 ALA A C 1
ATOM 649 O O . ALA A 1 84 ? 16.109 8.300 -21.676 1.00 74.38 84 ALA A O 1
ATOM 650 N N . LEU A 1 85 ? 18.012 7.347 -22.380 1.00 71.50 85 LEU A N 1
ATOM 651 C CA . LEU A 1 85 ? 18.238 6.589 -21.137 1.00 71.50 85 LEU A CA 1
ATOM 652 C C . LEU A 1 85 ? 18.278 7.447 -19.863 1.00 71.50 85 LEU A C 1
ATOM 654 O O . LEU A 1 85 ? 17.649 7.041 -18.881 1.00 71.50 85 LEU A O 1
ATOM 658 N N . PRO A 1 86 ? 18.954 8.614 -19.826 1.00 72.56 86 PRO A N 1
ATOM 659 C CA . PRO A 1 86 ? 19.007 9.426 -18.613 1.00 72.56 86 PRO A CA 1
ATOM 660 C C . PRO A 1 86 ? 17.615 9.850 -18.126 1.00 72.56 86 PRO A C 1
ATOM 662 O O . PRO A 1 86 ? 17.294 9.693 -16.943 1.00 72.56 86 PRO A O 1
ATOM 665 N N . GLU A 1 87 ? 16.753 10.323 -19.032 1.00 73.25 87 GLU A N 1
ATOM 666 C CA . GLU A 1 87 ? 15.404 10.767 -18.664 1.00 73.25 87 GLU A CA 1
ATOM 667 C C . GLU A 1 87 ? 14.505 9.577 -18.297 1.00 73.25 87 GLU A C 1
ATOM 669 O O . GLU A 1 87 ? 13.753 9.649 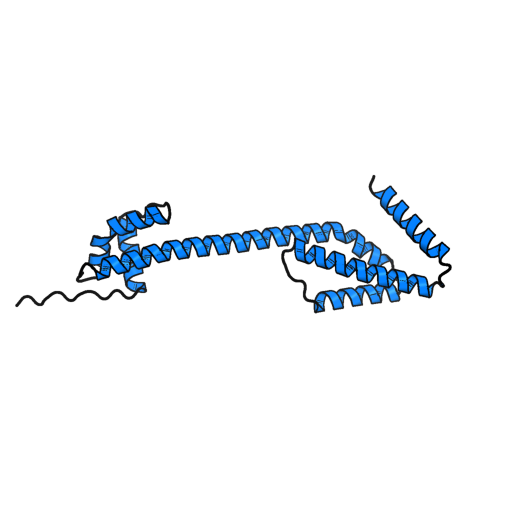-17.323 1.00 73.25 87 GLU A O 1
ATOM 674 N N . ARG A 1 88 ? 14.643 8.435 -18.980 1.00 77.69 88 ARG A N 1
ATOM 675 C CA . ARG A 1 88 ? 13.928 7.203 -18.615 1.00 77.69 88 ARG A CA 1
ATOM 676 C C . ARG A 1 88 ? 14.286 6.708 -17.216 1.00 77.69 88 ARG A C 1
ATOM 678 O O . ARG A 1 88 ? 13.392 6.394 -16.430 1.00 77.69 88 ARG A O 1
ATOM 685 N N . PHE A 1 89 ? 15.568 6.700 -16.851 1.00 72.38 89 PHE A N 1
ATOM 686 C CA . PHE A 1 89 ? 15.980 6.314 -15.500 1.00 72.38 89 PHE A CA 1
ATOM 687 C C . PHE A 1 89 ? 15.495 7.297 -14.433 1.00 72.38 89 PHE A C 1
ATOM 689 O O . PHE A 1 89 ? 15.135 6.880 -13.327 1.00 72.38 89 PHE A O 1
ATOM 696 N N . LYS A 1 90 ? 15.439 8.594 -14.745 1.00 72.25 90 LYS A N 1
ATOM 697 C CA . LYS A 1 90 ? 14.859 9.607 -13.857 1.00 72.25 90 LYS A CA 1
ATOM 698 C C . LYS A 1 90 ? 13.362 9.370 -13.637 1.00 72.25 90 LYS A C 1
ATOM 700 O O . LYS A 1 90 ? 12.916 9.381 -12.488 1.00 72.25 90 LYS A O 1
ATOM 705 N N . GLN A 1 91 ? 12.610 9.076 -14.697 1.00 80.06 91 GLN A N 1
ATOM 706 C CA . GLN A 1 91 ? 11.190 8.717 -14.614 1.00 80.06 91 GLN A CA 1
ATOM 707 C C . GLN A 1 91 ? 10.976 7.423 -13.818 1.00 80.06 91 GLN A C 1
ATOM 709 O O . GLN A 1 91 ? 10.136 7.386 -12.917 1.00 80.06 91 GLN A O 1
ATOM 714 N N . ALA A 1 92 ? 11.783 6.387 -14.073 1.00 75.69 92 ALA A N 1
ATOM 715 C CA . ALA A 1 92 ? 11.734 5.130 -13.329 1.00 75.69 92 ALA A CA 1
ATOM 716 C C . ALA A 1 92 ? 11.953 5.363 -11.825 1.00 75.69 92 ALA A C 1
ATOM 718 O O . ALA A 1 92 ? 11.146 4.922 -11.012 1.00 75.69 92 ALA A O 1
ATOM 719 N N . ARG A 1 93 ? 12.968 6.147 -11.437 1.00 73.62 93 ARG A N 1
ATOM 720 C CA . ARG A 1 93 ? 13.208 6.509 -10.027 1.00 73.62 93 ARG A CA 1
ATOM 721 C C . ARG A 1 93 ? 12.012 7.210 -9.386 1.00 73.62 93 ARG A C 1
ATOM 723 O O . ARG A 1 93 ? 11.642 6.884 -8.260 1.00 73.62 93 ARG A O 1
ATOM 730 N N . GLN A 1 94 ? 11.399 8.168 -10.079 1.00 77.69 94 GLN A N 1
ATOM 731 C CA . GLN A 1 94 ? 10.223 8.877 -9.562 1.00 77.69 94 GLN A CA 1
ATOM 732 C C . GLN A 1 94 ? 9.026 7.939 -9.363 1.00 77.69 94 GLN A C 1
ATOM 734 O O . GLN A 1 94 ? 8.340 8.020 -8.336 1.00 77.69 94 GLN A O 1
ATOM 739 N N . ALA A 1 95 ? 8.803 7.020 -10.304 1.00 74.56 95 ALA A N 1
ATOM 740 C CA . ALA A 1 95 ? 7.781 5.988 -10.181 1.00 74.56 95 ALA A CA 1
ATOM 741 C C . ALA A 1 95 ? 8.039 5.085 -8.963 1.00 74.56 95 ALA A C 1
ATOM 743 O O . ALA A 1 95 ? 7.134 4.886 -8.150 1.00 74.56 95 ALA A O 1
ATOM 744 N N . GLY A 1 96 ? 9.282 4.633 -8.763 1.00 69.94 96 GLY A N 1
ATOM 745 C CA . GLY A 1 96 ? 9.661 3.813 -7.611 1.00 69.94 96 GLY A CA 1
ATOM 746 C C . GLY A 1 96 ? 9.464 4.523 -6.275 1.00 69.94 96 GLY A C 1
ATOM 747 O O . GLY A 1 96 ? 8.855 3.964 -5.362 1.00 69.94 96 GLY A O 1
ATOM 748 N N . VAL A 1 97 ? 9.879 5.790 -6.161 1.00 74.00 97 VAL A N 1
ATOM 749 C CA . VAL A 1 97 ? 9.638 6.608 -4.955 1.00 74.00 97 VAL A CA 1
ATOM 750 C C . VAL A 1 97 ? 8.142 6.717 -4.651 1.00 74.00 97 VAL A C 1
ATOM 752 O O . VAL A 1 97 ? 7.732 6.616 -3.492 1.00 74.00 97 VAL A O 1
ATOM 755 N N . SER A 1 98 ? 7.314 6.905 -5.677 1.00 71.94 98 SER A N 1
ATOM 756 C CA . SER A 1 98 ? 5.861 7.026 -5.525 1.00 71.94 98 SER A CA 1
ATOM 757 C C . SER A 1 98 ? 5.225 5.702 -5.087 1.00 71.94 98 SER A C 1
ATOM 759 O O . SER A 1 98 ? 4.398 5.688 -4.170 1.00 71.94 98 SER A O 1
ATOM 761 N N . ALA A 1 99 ? 5.663 4.583 -5.670 1.00 71.75 99 ALA A N 1
ATOM 762 C CA . ALA A 1 99 ? 5.232 3.241 -5.288 1.00 71.75 99 ALA A CA 1
ATOM 763 C C . ALA A 1 99 ? 5.588 2.925 -3.826 1.00 71.75 99 ALA A C 1
ATOM 765 O O . ALA A 1 99 ? 4.727 2.500 -3.056 1.00 71.75 99 ALA A O 1
ATOM 766 N N . VAL A 1 100 ? 6.824 3.214 -3.403 1.00 71.19 100 VAL A N 1
ATOM 767 C CA . VAL A 1 100 ? 7.275 2.998 -2.017 1.00 71.19 100 VAL A CA 1
ATOM 768 C C . VAL A 1 100 ? 6.488 3.859 -1.029 1.00 71.19 100 VAL A C 1
ATOM 770 O O . VAL A 1 100 ? 6.066 3.358 0.014 1.00 71.19 100 VAL A O 1
ATOM 773 N N . LYS A 1 101 ? 6.226 5.134 -1.348 1.00 73.00 101 LYS A N 1
ATOM 774 C CA . LYS A 1 101 ? 5.386 6.006 -0.507 1.00 73.00 101 LYS A CA 1
ATOM 775 C C . LYS A 1 101 ? 3.961 5.462 -0.365 1.00 73.00 101 LYS A C 1
ATOM 777 O O . LYS A 1 101 ? 3.423 5.461 0.742 1.00 73.00 101 LYS A O 1
ATOM 782 N N . SER A 1 102 ? 3.368 4.976 -1.457 1.00 77.94 102 SER A N 1
ATOM 783 C CA . SER A 1 102 ? 2.029 4.372 -1.456 1.00 77.94 102 SER A CA 1
ATOM 784 C C . SER A 1 102 ? 1.973 3.115 -0.585 1.00 77.94 102 SER A C 1
ATOM 786 O O . SER A 1 102 ? 1.116 3.000 0.293 1.00 77.94 102 SER A O 1
ATOM 788 N N . GLU A 1 103 ? 2.934 2.204 -0.743 1.00 74.44 103 GLU A N 1
ATOM 789 C CA . GLU A 1 103 ? 3.022 0.990 0.074 1.00 74.44 103 GLU A CA 1
ATOM 790 C C . GLU A 1 103 ? 3.294 1.302 1.551 1.00 74.44 103 GLU A C 1
ATOM 792 O O . GLU A 1 103 ? 2.662 0.726 2.440 1.00 74.44 103 GLU A O 1
ATOM 797 N N . GLY A 1 104 ? 4.160 2.278 1.838 1.00 76.00 104 GLY A N 1
ATOM 798 C CA . GLY A 1 104 ? 4.386 2.779 3.193 1.00 76.00 104 GLY A CA 1
ATOM 799 C C . GLY A 1 104 ? 3.103 3.317 3.834 1.00 76.00 104 GLY A C 1
ATOM 800 O O . GLY A 1 104 ? 2.797 2.984 4.981 1.00 76.00 104 GLY A O 1
ATOM 801 N N . ALA A 1 105 ? 2.302 4.077 3.082 1.00 77.25 105 ALA A N 1
ATOM 802 C CA . ALA A 1 105 ? 1.014 4.584 3.547 1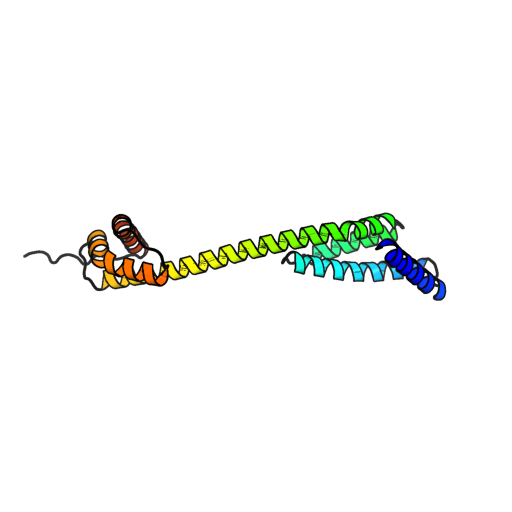.00 77.25 105 ALA A CA 1
ATOM 803 C C . ALA A 1 105 ? 0.003 3.454 3.810 1.00 77.25 105 ALA A C 1
ATOM 805 O O . ALA A 1 105 ? -0.670 3.468 4.845 1.00 77.25 105 ALA A O 1
ATOM 806 N N . LYS A 1 106 ? -0.075 2.444 2.930 1.00 81.62 106 LYS A N 1
ATOM 807 C CA . LYS A 1 106 ? -0.925 1.258 3.135 1.00 81.62 106 LYS A CA 1
ATOM 808 C C . LYS A 1 106 ? -0.522 0.490 4.392 1.00 81.62 106 LYS A C 1
ATOM 810 O O . LYS A 1 106 ? -1.381 0.196 5.222 1.00 81.62 106 LYS A O 1
ATOM 815 N N . ARG A 1 107 ? 0.776 0.227 4.581 1.00 81.12 107 ARG A N 1
ATOM 816 C CA . ARG A 1 107 ? 1.307 -0.451 5.778 1.00 81.12 107 ARG A CA 1
ATOM 817 C C . ARG A 1 107 ? 1.030 0.343 7.051 1.00 81.12 107 ARG A C 1
ATOM 819 O O . ARG A 1 107 ? 0.555 -0.223 8.031 1.00 81.12 107 ARG A O 1
ATOM 826 N N . ALA A 1 108 ? 1.254 1.657 7.032 1.00 82.00 108 ALA A N 1
ATOM 827 C CA . ALA A 1 108 ? 0.958 2.523 8.171 1.00 82.00 108 ALA A CA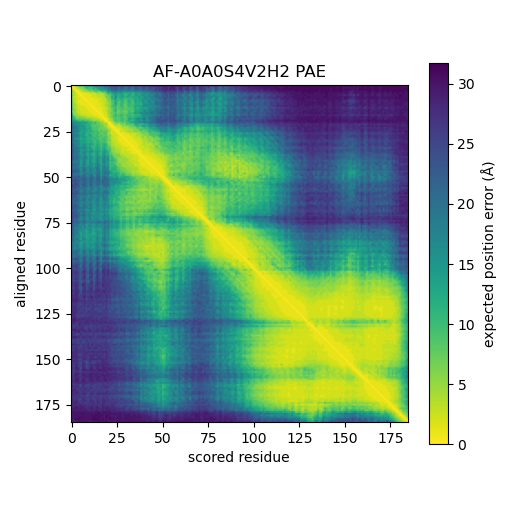 1
ATOM 828 C C . ALA A 1 108 ? -0.542 2.532 8.511 1.00 82.00 108 ALA A C 1
ATOM 830 O O . ALA A 1 108 ? -0.910 2.505 9.688 1.00 82.00 108 ALA A O 1
ATOM 831 N N . ARG A 1 109 ? -1.419 2.530 7.497 1.00 85.25 109 ARG A N 1
ATOM 832 C CA . ARG A 1 109 ? -2.871 2.417 7.688 1.00 85.25 109 ARG A CA 1
ATOM 833 C C . ARG A 1 109 ? -3.253 1.064 8.289 1.00 85.25 109 ARG A C 1
ATOM 835 O O . ARG A 1 109 ? -3.9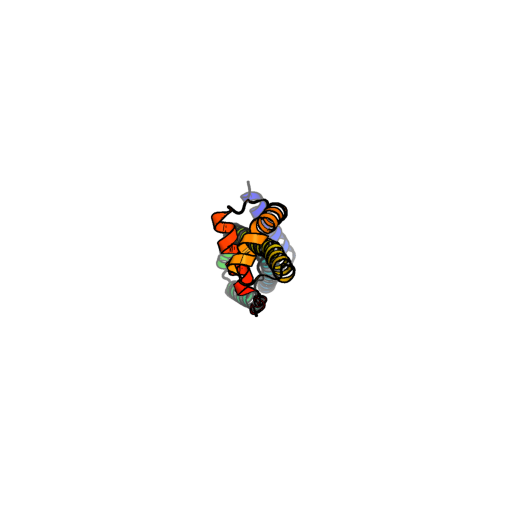82 1.048 9.274 1.00 85.25 109 ARG A O 1
ATOM 842 N N . ALA A 1 110 ? -2.727 -0.037 7.759 1.00 86.12 110 ALA A N 1
ATOM 843 C CA . ALA A 1 110 ? -2.981 -1.380 8.280 1.00 86.12 110 ALA A CA 1
ATOM 844 C C . ALA A 1 110 ? -2.507 -1.537 9.737 1.00 86.12 110 ALA A C 1
ATOM 846 O O . ALA A 1 110 ? -3.228 -2.083 10.568 1.00 86.12 110 ALA A O 1
ATOM 847 N N . ALA A 1 111 ? -1.339 -0.986 10.081 1.00 87.31 111 ALA A N 1
ATOM 848 C CA . ALA A 1 111 ? -0.832 -0.988 11.452 1.00 87.31 111 ALA A CA 1
ATOM 849 C C . ALA A 1 111 ? -1.739 -0.195 12.410 1.00 87.31 111 ALA A C 1
ATOM 851 O O . ALA A 1 111 ? -2.002 -0.643 13.525 1.00 87.31 111 ALA A O 1
ATOM 852 N N . ARG A 1 112 ? -2.249 0.967 11.977 1.00 87.00 112 ARG A N 1
ATOM 853 C CA . ARG A 1 112 ? -3.222 1.753 12.756 1.00 87.00 112 ARG A CA 1
ATOM 854 C C . ARG A 1 112 ? -4.544 1.012 12.935 1.00 87.00 112 ARG A C 1
ATOM 856 O O . ARG A 1 112 ? -5.083 1.035 14.036 1.00 87.00 112 ARG A O 1
ATOM 863 N N . GLU A 1 113 ? -5.038 0.346 11.895 1.00 89.44 113 GLU A N 1
ATOM 864 C CA . GLU A 1 113 ? -6.279 -0.432 11.969 1.00 89.44 113 GLU A CA 1
ATOM 865 C C . GLU A 1 113 ? -6.132 -1.622 12.923 1.00 89.44 113 GLU A C 1
ATOM 867 O O . GLU A 1 113 ? -6.978 -1.820 13.785 1.00 89.44 113 GLU A O 1
ATOM 872 N N . SER A 1 114 ? -5.015 -2.353 12.849 1.00 90.19 114 SER A N 1
ATOM 873 C CA . SER A 1 114 ? -4.716 -3.463 13.763 1.00 90.19 114 SER A CA 1
ATOM 874 C C . SER A 1 114 ? -4.686 -3.013 15.228 1.00 90.19 114 SER A C 1
ATOM 876 O O . SER A 1 114 ? -5.289 -3.644 16.096 1.00 90.19 114 SER A O 1
ATOM 878 N N . LYS A 1 115 ? -4.051 -1.870 15.511 1.00 90.06 115 LYS A N 1
ATOM 879 C CA . LYS A 1 115 ? -4.056 -1.263 16.848 1.00 90.06 115 LYS A CA 1
ATOM 880 C C . LYS A 1 115 ? -5.463 -0.863 17.301 1.00 90.06 115 LYS A C 1
ATOM 882 O O . LYS A 1 115 ? -5.842 -1.152 18.433 1.00 90.06 115 LYS A O 1
ATOM 887 N N . ALA A 1 116 ? -6.247 -0.231 16.429 1.00 89.56 116 ALA A N 1
ATOM 888 C CA . ALA A 1 116 ? -7.624 0.144 16.739 1.00 89.56 116 ALA A CA 1
ATOM 889 C C . ALA A 1 116 ? -8.493 -1.091 17.032 1.00 89.56 116 ALA A C 1
ATOM 891 O O . ALA A 1 116 ? -9.259 -1.087 17.994 1.00 89.56 116 ALA A O 1
ATOM 892 N N . GLU A 1 117 ? -8.318 -2.170 16.270 1.00 92.62 117 GLU A N 1
ATOM 893 C CA . GLU A 1 117 ? -9.031 -3.435 16.446 1.00 92.62 117 GLU A CA 1
ATOM 894 C C . GLU A 1 117 ? -8.782 -4.063 17.826 1.00 92.62 117 GLU A C 1
ATOM 896 O O . GLU A 1 117 ? -9.713 -4.562 18.460 1.00 92.62 117 GLU A O 1
ATOM 901 N N . GLN A 1 118 ? -7.557 -3.968 18.355 1.00 92.38 118 GLN A N 1
ATOM 902 C CA . GLN A 1 118 ? -7.253 -4.410 19.724 1.00 92.38 118 GLN A CA 1
ATOM 903 C C . GLN A 1 118 ? -8.095 -3.660 20.763 1.00 92.38 118 GLN A C 1
ATOM 905 O O . GLN A 1 118 ? -8.603 -4.267 21.707 1.00 92.38 118 GLN A O 1
ATOM 910 N N . VAL A 1 119 ? -8.289 -2.351 20.577 1.00 93.81 119 VAL A N 1
ATOM 911 C CA . VAL A 1 119 ? -9.118 -1.541 21.477 1.00 93.81 119 VAL A CA 1
ATOM 912 C C . VAL A 1 119 ? -10.599 -1.902 21.337 1.00 93.81 119 VAL A C 1
ATOM 914 O O . VAL A 1 119 ? -11.293 -2.003 22.349 1.00 93.81 119 VAL A O 1
ATOM 917 N N . ARG A 1 120 ? -11.089 -2.155 20.116 1.00 94.12 120 ARG A N 1
ATOM 918 C CA . ARG A 1 120 ? -12.483 -2.581 19.884 1.00 94.12 120 ARG A CA 1
ATOM 919 C C . ARG A 1 120 ? -12.789 -3.905 20.586 1.00 94.12 120 ARG A C 1
ATOM 921 O O . ARG A 1 120 ? -13.787 -4.007 21.298 1.00 94.12 120 ARG A O 1
ATOM 928 N N . LYS A 1 121 ? -11.897 -4.892 20.456 1.00 94.19 121 LYS A N 1
ATOM 929 C CA . LYS A 1 121 ? -12.010 -6.185 21.153 1.00 94.19 121 LYS A CA 1
ATOM 930 C C . LYS A 1 121 ? -11.967 -6.027 22.669 1.00 94.19 121 LYS A C 1
ATOM 932 O O . LYS A 1 121 ? -12.760 -6.652 23.367 1.00 94.19 121 LYS A O 1
ATOM 937 N N . TYR A 1 122 ? -11.095 -5.154 23.176 1.00 95.00 122 TYR A N 1
ATOM 938 C CA . TYR A 1 122 ? -11.055 -4.824 24.599 1.00 95.00 122 TYR A CA 1
ATOM 939 C C . TYR A 1 122 ? -12.37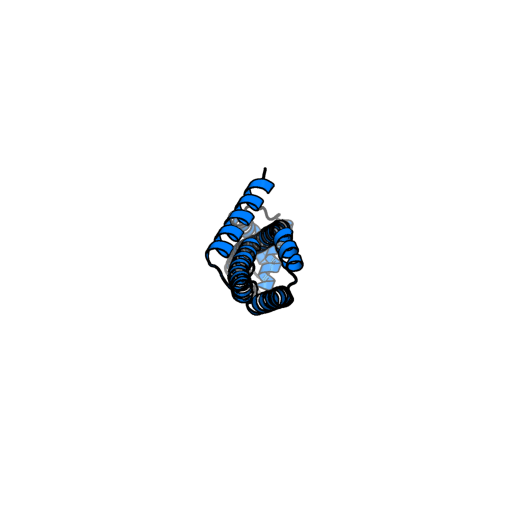7 -4.209 25.084 1.00 95.00 122 TYR A C 1
ATOM 941 O O . TYR A 1 122 ? -12.900 -4.613 26.120 1.00 95.00 122 TYR A O 1
ATOM 949 N N . ALA A 1 123 ? -12.972 -3.293 24.316 1.00 94.12 123 ALA A N 1
ATOM 950 C CA . ALA A 1 123 ? -14.275 -2.718 24.642 1.00 94.12 123 ALA A CA 1
ATOM 951 C C . ALA A 1 123 ? -15.387 -3.780 24.689 1.00 94.12 123 ALA A C 1
ATOM 953 O O . ALA A 1 123 ? -16.190 -3.779 25.621 1.00 94.12 123 ALA A O 1
ATOM 954 N N . LEU A 1 124 ? -15.415 -4.714 23.730 1.00 94.38 124 LEU A N 1
ATOM 955 C CA . LEU A 1 124 ? -16.372 -5.824 23.734 1.00 94.38 124 LEU A CA 1
ATOM 956 C C . LEU A 1 124 ? -16.196 -6.731 24.956 1.00 94.38 124 LEU A C 1
ATOM 958 O O . LEU A 1 124 ? -17.182 -7.092 25.594 1.00 94.38 124 LEU A O 1
ATOM 962 N N . HIS A 1 125 ? -14.951 -7.064 25.302 1.00 93.88 125 HIS A N 1
ATOM 963 C CA . HIS A 1 125 ? -14.641 -7.859 26.488 1.00 93.88 125 HIS A CA 1
ATOM 964 C C . HIS A 1 125 ? -15.209 -7.209 27.754 1.00 93.88 125 HIS A C 1
ATOM 966 O O . HIS A 1 125 ? -15.998 -7.829 28.462 1.00 93.88 125 HIS A O 1
ATOM 972 N N . LEU A 1 126 ? -14.903 -5.927 27.982 1.00 93.19 126 LEU A N 1
ATOM 973 C CA . LEU A 1 126 ? -15.427 -5.181 29.129 1.00 93.19 126 LEU A CA 1
ATOM 974 C C . LEU A 1 126 ? -16.960 -5.110 29.144 1.00 93.19 126 LEU A C 1
ATOM 976 O O . LEU A 1 126 ? -17.579 -5.185 30.205 1.00 93.19 126 LEU A O 1
ATOM 980 N N . ALA A 1 127 ? -17.581 -4.947 27.974 1.00 92.25 127 ALA A N 1
ATOM 981 C CA . ALA A 1 127 ? -19.032 -4.905 27.860 1.00 92.25 127 ALA A CA 1
ATOM 982 C C . ALA A 1 127 ? -19.674 -6.246 28.253 1.00 92.25 127 ALA A C 1
ATOM 984 O O . ALA A 1 127 ? -20.673 -6.256 28.974 1.00 92.25 127 ALA A O 1
ATOM 985 N N . ASN A 1 128 ? -19.092 -7.364 27.815 1.00 89.06 128 ASN A N 1
ATOM 986 C CA . ASN A 1 128 ? -19.583 -8.707 28.122 1.00 89.06 128 ASN A CA 1
ATOM 987 C C . ASN A 1 128 ? -19.385 -9.082 29.599 1.00 89.06 128 ASN A C 1
ATOM 989 O O . ASN A 1 128 ? -20.242 -9.750 30.175 1.00 89.06 128 ASN A O 1
ATOM 993 N N . GLU A 1 129 ? -18.310 -8.613 30.238 1.00 89.88 129 GLU A N 1
ATOM 994 C CA . GLU A 1 129 ? -18.089 -8.811 31.678 1.00 89.88 129 GLU A CA 1
ATOM 995 C C . GLU A 1 129 ? -19.148 -8.102 32.538 1.00 89.88 129 GLU A C 1
ATOM 997 O O . GLU A 1 129 ? -19.614 -8.639 33.543 1.00 89.88 129 GLU A O 1
ATOM 1002 N N . GLY A 1 130 ? -19.543 -6.884 32.160 1.00 81.00 130 GLY A N 1
ATOM 1003 C CA . GLY A 1 130 ? -20.292 -5.985 33.041 1.00 81.00 130 GLY A CA 1
ATOM 1004 C C . GLY A 1 130 ? -21.811 -6.177 33.114 1.00 81.00 130 GLY A C 1
ATOM 1005 O O . GLY A 1 130 ? -22.484 -5.323 33.689 1.00 81.00 130 GLY A O 1
ATOM 1006 N N . LYS A 1 131 ? -22.367 -7.262 32.554 1.00 82.69 131 LYS A N 1
ATOM 1007 C CA . LYS A 1 131 ? -23.814 -7.590 32.547 1.00 82.69 131 LYS A CA 1
ATOM 1008 C C . LYS A 1 131 ? -24.728 -6.365 32.351 1.00 82.69 131 LYS A C 1
ATOM 1010 O O . LYS A 1 131 ? -25.604 -6.062 33.166 1.00 82.69 131 LYS A O 1
ATOM 1015 N N . TYR A 1 132 ? -24.532 -5.631 31.256 1.00 89.81 132 TYR A N 1
ATOM 1016 C CA . TYR A 1 132 ? -25.266 -4.389 31.005 1.00 89.81 132 TYR A CA 1
ATOM 1017 C C . TYR A 1 132 ? -26.621 -4.617 30.309 1.00 89.81 132 TYR A C 1
ATOM 1019 O O . TYR A 1 132 ? -26.715 -5.459 29.415 1.00 89.81 132 TYR A O 1
ATOM 1027 N N . PRO A 1 133 ? -27.662 -3.827 30.648 1.00 86.56 133 PRO A N 1
ATOM 1028 C CA . PRO A 1 133 ? -29.005 -3.944 30.071 1.00 86.56 133 PRO A CA 1
ATOM 1029 C C . PRO A 1 133 ? -29.162 -3.301 28.688 1.00 86.56 133 PRO A C 1
ATOM 1031 O O . PRO A 1 133 ? -30.190 -3.473 28.042 1.00 86.56 133 PRO A O 1
ATOM 1034 N N . SER A 1 134 ? -28.186 -2.511 28.234 1.00 89.12 134 SER A N 1
ATOM 1035 C CA . SER A 1 134 ? -28.186 -1.921 26.895 1.00 89.12 134 SER A CA 1
ATOM 1036 C C . SER A 1 134 ? -26.768 -1.576 26.448 1.00 89.12 134 SER A C 1
ATOM 1038 O O . SER A 1 134 ? -25.887 -1.354 27.282 1.00 89.12 134 SER A O 1
ATOM 1040 N N . ARG A 1 135 ? -26.562 -1.466 25.128 1.00 91.12 135 ARG A N 1
ATOM 1041 C CA . ARG A 1 135 ? -25.291 -1.008 24.534 1.00 91.12 135 ARG A CA 1
ATOM 1042 C C . ARG A 1 135 ? -24.877 0.367 25.038 1.00 91.12 135 ARG A C 1
ATOM 1044 O O . ARG A 1 135 ? -23.741 0.543 25.455 1.00 91.12 135 ARG A O 1
ATOM 1051 N N . ARG A 1 136 ? -25.805 1.328 25.045 1.00 90.69 136 ARG A N 1
ATOM 1052 C CA . ARG A 1 136 ? -25.529 2.698 25.496 1.00 90.69 136 ARG A CA 1
ATOM 1053 C C . ARG A 1 136 ? -25.083 2.741 26.959 1.00 90.69 136 ARG A C 1
ATOM 1055 O O . ARG A 1 136 ? -24.187 3.508 27.295 1.00 90.69 136 ARG A O 1
ATOM 1062 N N . ASN A 1 137 ? -25.679 1.903 27.814 1.00 91.00 137 ASN A N 1
ATOM 1063 C CA . ASN A 1 137 ? -25.265 1.788 29.213 1.00 91.00 137 ASN A CA 1
ATOM 1064 C C . ASN A 1 137 ? -23.885 1.122 29.340 1.00 91.00 137 ASN A C 1
ATOM 1066 O O . ASN A 1 137 ? -23.043 1.620 30.078 1.00 91.00 137 ASN A O 1
ATOM 1070 N N . ALA A 1 138 ? -23.627 0.052 28.578 1.00 92.56 138 ALA A N 1
ATOM 1071 C CA . ALA A 1 138 ? -22.306 -0.573 28.528 1.00 92.56 138 ALA A CA 1
ATOM 1072 C C . ALA A 1 138 ? -21.228 0.443 28.125 1.00 92.56 138 ALA A C 1
ATOM 1074 O O . ALA A 1 138 ? -20.277 0.652 28.873 1.00 92.56 138 ALA A O 1
ATOM 1075 N N . ALA A 1 139 ? -21.431 1.142 27.003 1.00 93.06 139 ALA A N 1
ATOM 1076 C CA . ALA A 1 139 ? -20.524 2.167 26.496 1.00 93.06 139 ALA A CA 1
ATOM 1077 C C . ALA A 1 139 ? -20.255 3.263 27.536 1.00 93.06 139 ALA A C 1
ATOM 1079 O O . ALA A 1 139 ? -19.102 3.608 27.771 1.00 93.06 139 ALA A O 1
ATOM 1080 N N . GLU A 1 140 ? -21.293 3.758 28.215 1.00 93.56 140 GLU A N 1
ATOM 1081 C CA . GLU A 1 140 ? -21.153 4.780 29.257 1.00 93.56 140 GLU A CA 1
ATOM 1082 C C . GLU A 1 140 ? -20.323 4.304 30.456 1.00 93.56 140 GLU A C 1
ATOM 1084 O O . GLU A 1 140 ? -19.530 5.068 31.002 1.00 93.56 140 GLU A O 1
ATOM 1089 N N . LYS A 1 141 ? -20.475 3.039 30.862 1.00 93.38 141 LYS A N 1
ATOM 1090 C CA . LYS A 1 141 ? -19.773 2.473 32.023 1.00 93.38 141 LYS A CA 1
ATOM 1091 C C . LYS A 1 141 ? -18.330 2.078 31.726 1.00 93.38 141 LYS A C 1
ATOM 1093 O O . LYS A 1 141 ? -17.496 2.145 32.626 1.00 93.38 141 LYS A O 1
ATOM 1098 N N . ILE A 1 142 ? -18.022 1.694 30.489 1.00 94.12 142 ILE A N 1
ATOM 1099 C CA . ILE A 1 142 ? -16.671 1.263 30.102 1.00 94.12 142 ILE A CA 1
ATOM 1100 C C . ILE A 1 142 ? -15.834 2.383 29.471 1.00 94.12 142 ILE A C 1
ATOM 1102 O O . ILE A 1 142 ? -14.621 2.211 29.347 1.00 94.12 142 ILE A O 1
ATOM 1106 N N . LYS A 1 143 ? -16.434 3.531 29.101 1.00 93.12 143 LYS A N 1
ATOM 1107 C CA . LYS A 1 143 ? -15.757 4.588 28.322 1.00 93.12 143 LYS A CA 1
ATOM 1108 C C . LYS A 1 143 ? -14.425 5.041 28.904 1.00 93.12 143 LYS A C 1
ATOM 1110 O O . LYS A 1 143 ? -13.462 5.114 28.157 1.00 93.12 143 LYS A O 1
ATOM 1115 N N . ALA A 1 144 ? -14.329 5.258 30.216 1.00 92.44 144 ALA A N 1
ATOM 1116 C CA . ALA A 1 144 ? -13.090 5.726 30.839 1.00 92.44 144 ALA A CA 1
ATOM 1117 C C . ALA A 1 144 ? -11.944 4.712 30.667 1.00 92.44 144 ALA A C 1
ATOM 1119 O O . ALA A 1 144 ? -10.832 5.072 30.283 1.00 92.44 144 ALA A O 1
ATOM 1120 N N . ARG A 1 145 ? -12.236 3.420 30.872 1.00 93.00 145 ARG A N 1
ATOM 1121 C CA . ARG A 1 145 ? -11.260 2.326 30.724 1.00 93.00 145 ARG A CA 1
ATOM 1122 C C . ARG A 1 145 ? -10.856 2.128 29.265 1.00 93.00 145 ARG A C 1
ATOM 1124 O O . ARG A 1 145 ? -9.680 1.937 28.970 1.00 93.00 145 ARG A O 1
ATOM 1131 N N . VAL A 1 146 ? -11.820 2.201 28.348 1.00 93.38 146 VAL A N 1
ATOM 1132 C CA . VAL A 1 146 ? -11.557 2.077 26.909 1.00 93.38 146 VAL A CA 1
ATOM 1133 C C . VAL A 1 146 ? -10.764 3.277 26.387 1.00 93.38 146 VAL A C 1
ATOM 1135 O O . VAL A 1 146 ? -9.817 3.072 25.637 1.00 93.38 146 VAL A O 1
ATOM 1138 N N . SER A 1 147 ? -11.076 4.504 26.813 1.00 93.06 147 SER A N 1
ATOM 1139 C CA . SER A 1 147 ? -10.321 5.710 26.448 1.00 93.06 147 SER A CA 1
ATOM 1140 C C . SER A 1 147 ? -8.883 5.673 26.968 1.00 93.06 147 SER A C 1
ATOM 1142 O O . SER A 1 147 ? -7.970 6.043 26.232 1.00 93.06 147 SER A O 1
ATOM 1144 N N . ALA A 1 148 ? -8.652 5.166 28.186 1.00 92.88 148 ALA A N 1
ATOM 1145 C CA . ALA A 1 148 ? -7.303 4.966 28.716 1.00 92.88 148 ALA A CA 1
ATOM 1146 C C . ALA A 1 148 ? -6.505 3.956 27.874 1.00 92.88 148 ALA A C 1
ATOM 1148 O O . ALA A 1 148 ? -5.382 4.244 27.458 1.00 92.88 148 ALA A O 1
ATOM 1149 N N . ARG A 1 149 ? -7.112 2.810 27.530 1.00 91.75 149 ARG A N 1
ATOM 1150 C CA . ARG A 1 149 ? -6.477 1.810 26.656 1.00 91.75 149 ARG A CA 1
ATOM 1151 C C . ARG A 1 149 ? -6.245 2.341 25.241 1.00 91.75 149 ARG A C 1
ATOM 1153 O O . ARG A 1 149 ? -5.228 2.043 24.622 1.00 91.75 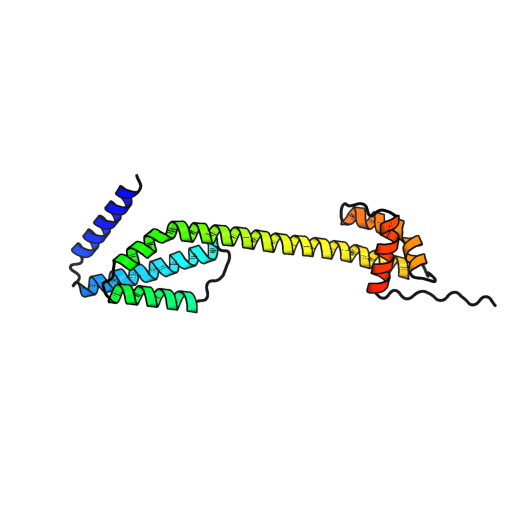149 ARG A O 1
ATOM 1160 N N . TYR A 1 150 ? -7.173 3.142 24.724 1.00 92.69 150 TYR A N 1
ATOM 1161 C CA . TYR A 1 150 ? -7.034 3.804 23.432 1.00 92.69 150 TYR A CA 1
ATOM 1162 C C . TYR A 1 150 ? -5.852 4.779 23.434 1.00 92.69 150 TYR A C 1
ATOM 1164 O O . TYR A 1 150 ? -5.061 4.768 22.494 1.00 92.69 150 TYR A O 1
ATOM 1172 N N . LEU A 1 151 ? -5.682 5.568 24.499 1.00 92.81 151 LEU A N 1
ATOM 1173 C CA . LEU A 1 151 ? -4.538 6.464 24.660 1.00 92.81 151 LEU A CA 1
ATOM 1174 C C . LEU A 1 151 ? -3.213 5.694 24.704 1.00 92.81 151 LEU A C 1
ATOM 1176 O O . LEU A 1 151 ? -2.280 6.072 24.003 1.00 92.81 151 LEU A O 1
ATOM 1180 N N . GLU A 1 152 ? -3.148 4.597 25.457 1.00 92.00 152 GLU A N 1
ATOM 1181 C CA . GLU A 1 152 ? -1.959 3.739 25.555 1.00 92.00 152 GLU A CA 1
ATOM 1182 C C . GLU A 1 152 ? -1.559 3.145 24.191 1.00 92.00 152 GLU A C 1
ATOM 1184 O O . GLU A 1 152 ? -0.396 3.179 23.797 1.00 92.00 152 GLU A O 1
ATOM 1189 N N . VAL A 1 153 ? -2.533 2.631 23.434 1.00 90.00 153 VAL A N 1
ATOM 1190 C CA . VAL A 1 153 ? -2.279 1.907 22.178 1.00 90.00 153 VAL A CA 1
ATOM 1191 C C . VAL A 1 153 ? -2.076 2.853 20.986 1.00 90.00 153 VAL A C 1
ATOM 1193 O O . VAL A 1 153 ? -1.231 2.607 20.114 1.00 90.00 153 VAL A O 1
ATOM 1196 N N . MET A 1 154 ? -2.857 3.935 20.924 1.00 88.69 154 MET A N 1
ATOM 1197 C CA . MET A 1 154 ? -2.907 4.859 19.784 1.00 88.69 154 MET A CA 1
ATOM 1198 C C . MET A 1 154 ? -2.130 6.158 20.012 1.00 88.69 154 MET A C 1
ATOM 1200 O O . MET A 1 154 ? -1.922 6.899 19.049 1.00 88.69 154 MET A O 1
ATOM 1204 N N . GLY A 1 155 ? -1.722 6.459 21.250 1.00 87.94 155 GLY A N 1
ATOM 1205 C CA . GLY A 1 155 ? -1.041 7.706 21.616 1.00 87.94 155 GLY A CA 1
ATOM 1206 C C . GLY A 1 155 ? -1.917 8.953 21.462 1.00 87.94 155 GLY A C 1
ATOM 1207 O O . GLY A 1 155 ? -1.397 10.057 21.317 1.00 87.94 155 GLY A O 1
ATOM 1208 N N . LYS A 1 156 ? -3.246 8.792 21.405 1.00 86.69 156 LYS A N 1
ATOM 1209 C CA . LYS A 1 156 ? -4.206 9.882 21.178 1.00 86.69 156 LYS A CA 1
ATOM 1210 C C . LYS A 1 156 ? -5.359 9.808 22.159 1.00 86.69 156 LYS A C 1
ATOM 1212 O O . LYS A 1 156 ? -5.868 8.728 22.436 1.00 86.69 156 LYS A O 1
ATOM 1217 N N . PHE A 1 157 ? -5.813 10.970 22.613 1.00 86.12 157 PHE A N 1
ATOM 1218 C CA . PHE A 1 157 ? -6.972 11.060 23.486 1.00 86.12 157 PHE A CA 1
ATOM 1219 C C . PHE A 1 157 ? -8.275 10.894 22.695 1.00 86.12 157 PHE A C 1
ATOM 1221 O O . PHE A 1 157 ? -8.444 11.479 21.621 1.00 86.12 157 PHE A O 1
ATOM 1228 N N . LEU A 1 158 ? -9.201 10.108 23.239 1.00 84.56 158 LEU A N 1
ATOM 1229 C CA . LEU A 1 158 ? -10.570 10.002 22.748 1.00 84.56 158 LEU A CA 1
ATOM 1230 C C . LEU A 1 158 ? -11.452 10.834 23.680 1.00 84.56 158 LEU A C 1
ATOM 1232 O O . LEU A 1 158 ? -11.619 10.465 24.838 1.00 84.56 158 LEU A O 1
ATOM 1236 N N . SER A 1 159 ? -11.975 11.968 23.197 1.00 84.62 159 SER A N 1
ATOM 1237 C CA . SER A 1 159 ? -12.796 12.856 24.031 1.00 84.62 159 SER A CA 1
ATOM 1238 C C . SER A 1 159 ? -14.032 12.136 24.559 1.00 84.62 159 SER A C 1
ATOM 1240 O O . SER A 1 159 ? -14.629 11.345 23.833 1.00 84.62 159 SER A O 1
ATOM 1242 N N . ASP A 1 160 ? -14.450 12.434 25.788 1.00 81.06 160 ASP A N 1
ATOM 1243 C CA . ASP A 1 160 ? -15.521 11.695 26.471 1.00 81.06 160 ASP A CA 1
ATOM 1244 C C . ASP A 1 160 ? -16.837 11.652 25.682 1.00 81.06 160 ASP A C 1
ATOM 1246 O O . ASP A 1 160 ? -17.456 10.592 25.552 1.00 81.06 160 ASP A O 1
ATOM 1250 N N . GLU A 1 161 ? -17.232 12.777 25.080 1.00 79.81 161 GLU A N 1
ATOM 1251 C CA . GLU A 1 161 ? -18.437 12.868 24.244 1.00 79.81 161 GLU A CA 1
ATOM 1252 C C . GLU A 1 161 ? -18.362 11.977 22.996 1.00 79.81 161 GLU A C 1
ATOM 1254 O O . GLU A 1 161 ? -19.358 11.384 22.570 1.00 79.81 161 GLU A O 1
ATOM 1259 N N . ARG A 1 162 ? -17.171 11.863 22.392 1.00 87.94 162 ARG A N 1
ATOM 1260 C CA . ARG A 1 162 ? -16.946 11.005 21.223 1.00 87.94 162 ARG A CA 1
ATOM 1261 C C . ARG A 1 162 ? -16.733 9.556 21.633 1.00 87.94 162 ARG A C 1
ATOM 1263 O O . ARG A 1 162 ? -17.134 8.671 20.881 1.00 87.94 162 ARG A O 1
ATOM 1270 N N . ALA A 1 163 ? -16.150 9.308 22.803 1.00 90.19 163 ALA A N 1
ATOM 1271 C CA . ALA A 1 163 ? -15.842 7.983 23.314 1.00 90.19 163 ALA A CA 1
ATOM 1272 C C . ALA A 1 163 ? -17.111 7.150 23.458 1.00 90.19 163 ALA A C 1
ATOM 1274 O O . ALA A 1 163 ? -17.181 6.062 22.894 1.00 90.19 163 ALA A O 1
ATOM 1275 N N . GLN A 1 164 ? -18.150 7.688 24.104 1.00 91.81 164 GLN A N 1
ATOM 1276 C CA . GLN A 1 164 ? -19.408 6.961 24.286 1.00 91.81 164 GLN A CA 1
ATOM 1277 C C . GLN A 1 164 ? -20.025 6.532 22.945 1.00 91.81 164 GLN A C 1
ATOM 1279 O O . GLN A 1 164 ? -20.319 5.353 22.759 1.00 91.81 164 GLN A O 1
ATOM 1284 N N . LYS A 1 165 ? -20.173 7.464 21.990 1.00 92.69 165 LYS A N 1
ATOM 1285 C CA . LYS A 1 165 ? -20.754 7.172 20.665 1.00 92.69 165 LYS A CA 1
ATOM 1286 C C . LYS A 1 165 ? -19.904 6.191 19.861 1.00 92.69 165 LYS A C 1
ATOM 1288 O O . LYS A 1 165 ? -20.435 5.297 19.211 1.00 92.69 165 LYS A O 1
ATOM 1293 N N . THR A 1 166 ? -18.585 6.358 19.912 1.00 93.00 166 THR A N 1
ATOM 1294 C CA . THR A 1 166 ? -17.633 5.507 19.190 1.00 93.00 166 THR A CA 1
ATOM 1295 C C . THR A 1 166 ? -17.679 4.075 19.718 1.00 93.00 166 THR A C 1
ATOM 1297 O O . THR A 1 166 ? -17.793 3.133 18.939 1.00 93.00 166 THR A O 1
ATOM 1300 N N . ILE A 1 167 ? -17.664 3.910 21.042 1.00 93.94 167 ILE A N 1
ATOM 1301 C CA . ILE A 1 167 ? -17.742 2.604 21.699 1.00 93.94 167 ILE A CA 1
ATOM 1302 C C . ILE A 1 167 ? -19.099 1.956 21.442 1.00 93.94 167 ILE A C 1
ATOM 1304 O O . ILE A 1 167 ? -19.155 0.769 21.143 1.00 93.94 167 ILE A O 1
ATOM 1308 N N . GLU A 1 168 ? -20.194 2.716 21.510 1.00 93.56 168 GLU A N 1
ATOM 1309 C CA . GLU A 1 168 ? -21.523 2.200 21.175 1.00 93.56 168 GLU A CA 1
ATOM 1310 C C . GLU A 1 168 ? -21.580 1.663 19.735 1.00 93.56 168 GLU A C 1
ATOM 1312 O O . GLU A 1 168 ? -22.123 0.578 19.514 1.00 93.56 168 GLU A O 1
ATOM 1317 N N . GLY A 1 169 ? -20.975 2.381 18.781 1.00 93.38 169 GLY A N 1
ATOM 1318 C CA . GLY A 1 169 ? -20.809 1.926 17.399 1.00 93.38 169 GLY A CA 1
ATOM 1319 C C . GLY A 1 169 ? -20.024 0.617 17.310 1.00 93.38 169 GLY A C 1
ATOM 1320 O O . GLY A 1 169 ? -20.513 -0.351 16.739 1.00 93.38 169 GLY A O 1
ATOM 1321 N N . TRP A 1 170 ? -18.865 0.532 17.969 1.00 95.00 170 TRP A N 1
ATOM 1322 C CA . TRP A 1 170 ? -18.063 -0.696 17.990 1.00 95.00 170 TRP A CA 1
ATOM 1323 C C . TRP A 1 170 ? -18.809 -1.885 18.592 1.00 95.00 170 TRP A C 1
ATOM 1325 O O . TRP A 1 170 ? -18.772 -2.976 18.037 1.00 95.00 170 TRP A O 1
ATOM 1335 N N . LEU A 1 171 ? -19.517 -1.688 19.707 1.00 93.75 171 LEU A N 1
ATOM 1336 C CA . LEU A 1 171 ? -20.314 -2.746 20.331 1.00 93.75 171 LEU A CA 1
ATOM 1337 C C . LEU A 1 171 ? -21.455 -3.209 19.421 1.00 93.75 171 LEU A C 1
ATOM 1339 O O . LEU A 1 171 ? -21.816 -4.383 19.442 1.00 93.75 171 LEU A O 1
ATOM 1343 N N . LYS A 1 172 ? -22.036 -2.303 18.626 1.00 92.69 172 LYS A N 1
ATOM 1344 C CA . LYS A 1 172 ? -23.023 -2.666 17.607 1.00 92.69 172 LYS A CA 1
ATOM 1345 C C . LYS A 1 172 ? -22.392 -3.523 16.510 1.00 92.69 172 LYS A C 1
ATOM 1347 O O . LYS A 1 172 ? -22.945 -4.579 16.218 1.00 92.69 172 LYS A O 1
ATOM 1352 N N . ASP A 1 173 ? -21.270 -3.089 15.948 1.00 91.62 173 ASP A N 1
ATOM 1353 C CA . ASP A 1 173 ? -20.615 -3.767 14.823 1.00 91.62 173 ASP A CA 1
ATOM 1354 C C . ASP A 1 173 ? -20.048 -5.137 15.224 1.00 91.62 173 ASP A C 1
ATOM 1356 O O . ASP A 1 173 ? -20.091 -6.086 14.448 1.00 91.62 173 ASP A O 1
ATOM 1360 N N . LEU A 1 174 ? -19.583 -5.264 16.469 1.00 90.44 174 LEU A N 1
ATOM 1361 C CA . LEU A 1 174 ? -19.069 -6.510 17.038 1.00 90.44 174 LEU A CA 1
ATOM 1362 C C . LEU A 1 174 ? -20.155 -7.442 17.605 1.00 90.44 174 LEU A C 1
ATOM 1364 O O . LEU A 1 174 ? -19.828 -8.493 18.152 1.00 90.44 174 LEU A O 1
ATOM 1368 N N . GLY A 1 175 ? -21.436 -7.074 17.507 1.00 87.94 175 GLY A N 1
ATOM 1369 C CA . GLY A 1 175 ? -22.543 -7.950 17.896 1.00 87.94 175 GLY A CA 1
ATOM 1370 C C . GLY A 1 175 ? -22.738 -8.125 19.406 1.00 87.94 175 GLY A C 1
ATOM 1371 O O . GLY A 1 175 ? -23.173 -9.188 19.841 1.00 87.94 175 GLY A O 1
ATOM 1372 N N . PHE A 1 176 ? -22.448 -7.106 20.223 1.00 88.62 176 PHE A N 1
ATOM 1373 C CA . PHE A 1 176 ? -22.738 -7.151 21.661 1.00 88.62 176 PHE A CA 1
ATOM 1374 C C . PHE A 1 176 ? -24.228 -7.419 21.928 1.00 88.62 176 PHE A C 1
ATOM 1376 O O . PHE A 1 176 ? -25.096 -6.670 21.459 1.00 88.62 176 PHE A O 1
ATOM 1383 N N . VAL A 1 177 ? -24.514 -8.429 22.756 1.00 84.00 177 VAL A N 1
ATOM 1384 C CA . VAL A 1 177 ? -25.870 -8.798 23.180 1.00 84.00 177 VAL A CA 1
ATOM 1385 C C . VAL A 1 177 ? -26.107 -8.311 24.614 1.00 84.00 177 VAL A C 1
ATOM 1387 O O . VAL A 1 177 ? -25.433 -8.773 25.534 1.00 84.00 177 VAL A O 1
ATOM 1390 N N . PRO A 1 178 ? -27.058 -7.385 24.844 1.00 83.69 178 PRO A N 1
ATOM 1391 C CA . PRO A 1 178 ? -27.383 -6.921 26.185 1.00 83.69 178 PRO A CA 1
ATOM 1392 C C . PRO A 1 178 ? -27.946 -8.036 27.066 1.00 83.69 178 PRO A C 1
ATOM 1394 O O . PRO A 1 178 ? -28.768 -8.842 26.636 1.00 83.69 178 PRO A O 1
ATOM 1397 N N . THR A 1 179 ? -27.572 -8.014 28.338 1.00 82.50 179 THR A N 1
ATOM 1398 C CA . THR A 1 179 ? -28.142 -8.906 29.353 1.00 82.50 179 THR A CA 1
ATOM 1399 C C . THR A 1 179 ? -29.540 -8.413 29.728 1.00 82.50 179 THR A C 1
ATOM 1401 O O . THR A 1 179 ? -29.673 -7.262 30.157 1.00 82.50 179 THR A O 1
ATOM 1404 N N . PRO A 1 180 ? -30.594 -9.236 29.589 1.00 73.44 180 PRO A N 1
ATOM 1405 C CA . PRO A 1 180 ? -31.942 -8.813 29.933 1.00 73.44 180 PRO A CA 1
ATOM 1406 C C . PRO A 1 180 ? -32.020 -8.428 31.413 1.00 73.44 180 PRO A C 1
ATOM 1408 O O . PRO A 1 180 ? -31.458 -9.104 32.277 1.00 73.44 180 PRO A O 1
ATOM 1411 N N . ARG A 1 181 ? -32.718 -7.325 31.720 1.00 69.69 181 ARG A N 1
ATOM 1412 C CA . ARG A 1 181 ? -32.998 -6.972 33.117 1.00 69.69 181 ARG A CA 1
ATOM 1413 C C . ARG A 1 181 ? -33.843 -8.089 33.739 1.00 69.69 181 ARG A C 1
ATOM 1415 O O . ARG A 1 181 ? -34.809 -8.508 33.098 1.00 69.69 181 ARG A O 1
ATOM 1422 N N . PRO A 1 182 ? -33.547 -8.535 34.972 1.00 63.12 182 PRO A N 1
ATOM 1423 C CA . PRO A 1 182 ? -34.459 -9.419 35.680 1.00 63.12 182 PRO A CA 1
ATOM 1424 C C . PRO A 1 182 ? -35.821 -8.722 35.798 1.00 63.12 182 PRO A C 1
ATOM 1426 O O . PRO A 1 182 ? -35.893 -7.553 36.193 1.00 63.12 182 PRO A O 1
ATOM 1429 N N . LYS A 1 183 ? -36.894 -9.418 35.393 1.00 57.22 183 LYS A N 1
ATOM 1430 C CA . LYS A 1 183 ? -38.272 -8.972 35.633 1.00 57.22 183 LYS A CA 1
ATOM 1431 C C . LYS A 1 183 ? -38.407 -8.753 37.140 1.00 57.22 183 LYS A C 1
ATOM 1433 O O . LYS A 1 183 ? -38.190 -9.687 37.904 1.00 57.22 183 LYS A O 1
ATOM 1438 N N . ARG A 1 184 ? -38.725 -7.525 37.556 1.00 57.41 184 ARG A N 1
ATOM 1439 C CA . ARG A 1 184 ? -39.164 -7.260 38.930 1.00 57.41 184 ARG A CA 1
ATOM 1440 C C . ARG A 1 184 ? -40.495 -7.994 39.115 1.00 57.41 184 ARG A C 1
ATOM 1442 O O . ARG A 1 184 ? -41.477 -7.590 38.497 1.00 57.41 184 ARG A O 1
ATOM 1449 N N . THR A 1 185 ? -40.466 -9.104 39.846 1.00 49.91 185 THR A N 1
ATOM 1450 C CA . THR A 1 185 ? -41.637 -9.738 40.471 1.00 49.91 185 THR A CA 1
ATOM 1451 C C . THR A 1 185 ? -42.025 -8.969 41.715 1.00 49.91 185 THR A C 1
ATOM 1453 O O . THR A 1 185 ? -41.081 -8.562 42.434 1.00 49.91 185 THR A O 1
#

Sequence (185 aa):
MESDELDRLRESFRSMLDKRALPPEGLKDLAATLFLTCYATIAKCEETLANRQIPAAELGLRAQELSRSLDAGNVLGYIDFLAALPERFKQARQAGVSAVKSEGAKRARAARESKAEQVRKYALHLANEGKYPSRRNAAEKIKARVSARYLEVMGKFLSDERAQKTIEGWLKDLGFVPTPRPKRT